Protein AF-C5LFB1-F1 (afdb_monomer_lite)

Sequence (185 aa):
MLKHKKQTLGRAEKRIIKRVYAKPPPSDDWDVLRFLQEMEFGENAEEVASCFEDWSDFISSDYEDVQRVEMAPEQRRKLLVYLRKFNHGVWPLEEYQERFKGTPLENEGKPWTEEDDKKLVELAEVYDINFGDPWIYLSWELQRPREDVINRYMTKVKFPQQRLSKCELAITKSARPLMMSRRFP

Radius of gyration: 32.8 Å; chains: 1; bounding box: 53×40×114 Å

InterPro domains:
  IPR009057 Homedomain-like superfamily [SSF46689] (110-158)
  IPR019083 Small ribosomal subunit protein mS41, SAM domain [PF09597] (31-89)

Foldseek 3Di:
DVVVVVVVVVVVVLLVVQLVVFDDDPDPPDFQLVLCVVLVLDDCSVVQSVLADGPSNLLSDDLVNLVVDDGDPVSSVSSVVSSVCVVVVPPPPVVSVVVPPDDQQPCEPPDDDPVLLVVLVVLCVVQPVVPDPSLVVNCNVSSYDSVVSVVSCCVNPVVVVVVVVVVVVVCVVPVDDPPPPDDDD

pLDDT: mean 81.01, std 11.96, range [49.94, 93.06]

Secondary structure (DSSP, 8-state):
-HHHHHHHHHHHHHHHHHHHTPPPPSSTT--HHHHHHHTT--TTHHHHHHT-SSHHHHHT--HHHHHHS---HHHHHHHHHHHHHHHHT--SHHHHHHHTPPPPPTTTTPPPPHHHHHHHHHHHHHTTTTSS-HHHHHHHHTTS-HHHHHHHHIIIIIHHHHHHHHHHHHHHHHSS---------

Organism: Perkinsus marinus (strain ATCC 50983 / TXsc) (NCBI:txid423536)

Structure (mmCIF, N/CA/C/O backbone):
data_AF-C5LFB1-F1
#
_entry.id   AF-C5LFB1-F1
#
loop_
_atom_site.group_PDB
_atom_site.id
_atom_site.type_symbol
_atom_site.label_atom_id
_atom_site.label_alt_id
_atom_site.label_comp_id
_atom_site.label_asym_id
_atom_site.label_entity_id
_atom_site.label_seq_id
_atom_site.pdbx_PDB_ins_code
_atom_site.Cartn_x
_atom_site.Cartn_y
_atom_site.Cartn_z
_atom_site.occupancy
_atom_site.B_iso_or_equiv
_atom_site.auth_seq_id
_atom_site.auth_comp_id
_atom_site.auth_asym_id
_atom_site.auth_atom_id
_atom_site.pdbx_PDB_model_num
ATOM 1 N N . MET A 1 1 ? 22.357 -24.438 -30.596 1.00 61.97 1 MET A N 1
ATOM 2 C CA . MET A 1 1 ? 21.532 -23.772 -31.633 1.00 61.97 1 MET A CA 1
ATOM 3 C C . MET A 1 1 ? 20.032 -23.810 -31.312 1.00 61.97 1 MET A C 1
ATOM 5 O O . MET A 1 1 ? 19.483 -22.756 -31.022 1.00 61.97 1 MET A O 1
ATOM 9 N N . LEU A 1 2 ? 19.361 -24.976 -31.280 1.00 67.94 2 LEU A N 1
ATOM 10 C CA . LEU A 1 2 ? 17.903 -25.048 -31.028 1.00 67.94 2 LEU A CA 1
ATOM 11 C C . LEU A 1 2 ? 17.460 -24.511 -29.655 1.00 67.94 2 LEU A C 1
ATOM 13 O O . LEU A 1 2 ? 16.447 -23.824 -29.573 1.00 67.94 2 LEU A O 1
ATOM 17 N N . LYS A 1 3 ? 18.226 -24.779 -28.586 1.00 67.75 3 LYS A N 1
ATOM 18 C CA . LYS A 1 3 ? 17.902 -24.284 -27.234 1.00 67.75 3 LYS A CA 1
ATOM 19 C C . LYS A 1 3 ? 17.862 -22.750 -27.169 1.00 67.75 3 LYS A C 1
ATOM 21 O O . LYS A 1 3 ? 16.911 -22.204 -26.626 1.00 67.75 3 LYS A O 1
ATOM 26 N N . HIS A 1 4 ? 18.829 -22.071 -27.791 1.00 66.19 4 HIS A N 1
ATOM 27 C CA . HIS A 1 4 ? 18.850 -20.606 -27.859 1.00 66.19 4 HIS A CA 1
ATOM 28 C C . HIS A 1 4 ? 17.706 -20.045 -28.706 1.00 66.19 4 HIS A C 1
ATOM 30 O O . HIS A 1 4 ? 17.030 -19.134 -28.250 1.00 66.19 4 HIS A O 1
ATOM 36 N N . LYS A 1 5 ? 17.411 -20.637 -29.874 1.00 67.56 5 LYS A N 1
ATOM 37 C CA . LYS A 1 5 ? 16.270 -20.208 -30.704 1.00 67.56 5 LYS A CA 1
ATOM 38 C C . LYS A 1 5 ? 14.924 -20.353 -29.978 1.00 67.56 5 LYS A C 1
ATOM 40 O O . LYS A 1 5 ? 14.078 -19.471 -30.057 1.00 67.56 5 LYS A O 1
ATOM 45 N N . LYS A 1 6 ? 14.732 -21.439 -29.220 1.00 71.12 6 LYS A N 1
ATOM 46 C CA . LYS A 1 6 ? 13.525 -21.634 -28.399 1.00 71.12 6 LYS A CA 1
ATOM 47 C C . LYS A 1 6 ? 13.434 -20.609 -27.261 1.00 71.12 6 LYS A C 1
ATOM 49 O O . LYS A 1 6 ? 12.351 -20.119 -26.966 1.00 71.12 6 LYS A O 1
ATOM 54 N N . GLN A 1 7 ? 14.566 -20.263 -26.643 1.00 72.62 7 GLN A N 1
ATOM 55 C CA . GLN A 1 7 ? 14.628 -19.228 -25.607 1.00 72.62 7 GLN A CA 1
ATOM 56 C C . GLN A 1 7 ? 14.317 -17.833 -26.160 1.00 72.62 7 GLN A C 1
ATOM 58 O O . GLN A 1 7 ? 13.584 -17.092 -25.516 1.00 72.62 7 GLN A O 1
ATOM 63 N N . THR A 1 8 ? 14.826 -17.474 -27.341 1.00 76.12 8 THR A N 1
ATOM 64 C CA . THR A 1 8 ? 14.555 -16.165 -27.958 1.00 76.12 8 THR A CA 1
ATOM 65 C C . THR A 1 8 ? 13.093 -16.018 -28.373 1.00 76.12 8 THR A C 1
ATOM 67 O O . THR A 1 8 ? 12.503 -14.973 -28.122 1.00 76.12 8 THR A O 1
ATOM 70 N N . LEU A 1 9 ? 12.484 -17.073 -28.928 1.00 74.44 9 LEU A N 1
ATOM 71 C CA . LEU A 1 9 ? 11.064 -17.069 -29.304 1.00 74.44 9 LEU A CA 1
ATOM 72 C C . LEU A 1 9 ? 10.151 -16.946 -28.078 1.00 74.44 9 LEU A C 1
ATOM 74 O O . LEU A 1 9 ? 9.322 -16.045 -28.021 1.00 74.44 9 LEU A O 1
ATOM 78 N N . GLY A 1 10 ? 10.385 -17.757 -27.041 1.00 75.56 10 GLY A N 1
ATOM 79 C CA . GLY A 1 10 ? 9.595 -17.674 -25.808 1.00 75.56 10 GLY A CA 1
ATOM 80 C C . GLY A 1 10 ? 9.755 -16.344 -25.059 1.00 75.56 10 GLY A C 1
ATOM 81 O O . GLY A 1 10 ? 8.889 -15.969 -24.274 1.00 75.56 10 GLY A O 1
ATOM 82 N N . ARG A 1 11 ? 10.852 -15.608 -25.280 1.00 75.44 11 ARG A N 1
ATOM 83 C CA . ARG A 1 11 ? 11.033 -14.246 -24.750 1.00 75.44 11 ARG A CA 1
ATOM 84 C C . ARG A 1 11 ? 10.208 -13.223 -25.524 1.00 75.44 11 ARG A C 1
ATOM 86 O O . ARG A 1 11 ? 9.544 -12.409 -24.893 1.00 75.44 11 ARG A O 1
ATOM 93 N N . ALA A 1 12 ? 10.216 -13.294 -26.855 1.00 78.88 12 ALA A N 1
ATOM 94 C CA . ALA A 1 12 ? 9.403 -12.418 -27.695 1.00 78.88 12 ALA A CA 1
ATOM 95 C C . ALA A 1 12 ? 7.906 -12.584 -27.386 1.00 78.88 12 ALA A C 1
ATOM 97 O O . ALA A 1 12 ? 7.210 -11.597 -27.170 1.00 78.88 12 ALA A O 1
ATOM 98 N N . GLU A 1 13 ? 7.435 -13.826 -27.245 1.00 81.75 13 GLU A N 1
ATOM 99 C CA . GLU A 1 13 ? 6.051 -14.128 -26.854 1.00 81.75 13 GLU A CA 1
ATOM 100 C C . GLU A 1 13 ? 5.700 -13.544 -25.479 1.00 81.75 13 GLU A C 1
ATOM 102 O O . GLU A 1 13 ? 4.675 -12.883 -25.324 1.00 81.75 13 GLU A O 1
ATOM 107 N N . LYS A 1 14 ? 6.573 -13.721 -24.477 1.00 81.44 14 LYS A N 1
ATOM 108 C CA . LYS A 1 14 ? 6.374 -13.138 -23.140 1.00 81.44 14 LYS A CA 1
ATOM 109 C C . LYS A 1 14 ? 6.319 -11.616 -23.167 1.00 81.44 14 LYS A C 1
ATOM 111 O O . LYS A 1 14 ? 5.517 -11.045 -22.435 1.00 81.44 14 LYS A O 1
ATOM 116 N N . ARG A 1 15 ? 7.149 -10.968 -23.989 1.00 79.00 15 ARG A N 1
ATOM 117 C CA . ARG A 1 15 ? 7.152 -9.507 -24.133 1.00 79.00 15 ARG A CA 1
ATOM 118 C C . ARG A 1 15 ? 5.838 -9.014 -24.733 1.00 79.00 15 ARG A C 1
ATOM 120 O O . ARG A 1 15 ? 5.241 -8.096 -24.187 1.00 79.00 15 ARG A O 1
ATOM 127 N N . ILE A 1 16 ? 5.335 -9.685 -25.770 1.00 83.81 16 ILE A N 1
ATOM 128 C CA . ILE A 1 16 ? 4.029 -9.367 -26.368 1.00 83.81 16 ILE A CA 1
ATOM 129 C C . ILE A 1 16 ? 2.911 -9.528 -25.332 1.00 83.81 16 ILE A C 1
ATOM 131 O O . ILE A 1 16 ? 2.106 -8.619 -25.159 1.00 83.81 16 ILE A O 1
ATOM 135 N N . ILE A 1 17 ? 2.891 -10.643 -24.593 1.00 84.81 17 ILE A N 1
ATOM 136 C CA . ILE A 1 17 ? 1.890 -10.883 -23.543 1.00 84.81 17 ILE A CA 1
ATOM 137 C C . ILE A 1 17 ? 1.935 -9.767 -22.493 1.00 84.81 17 ILE A C 1
ATOM 139 O O . ILE A 1 17 ? 0.903 -9.194 -22.160 1.00 84.81 17 ILE A O 1
ATOM 143 N N . LYS A 1 18 ? 3.121 -9.415 -21.990 1.00 83.75 18 LYS A N 1
ATOM 144 C CA . LYS A 1 18 ? 3.260 -8.342 -20.996 1.00 83.75 18 LYS A CA 1
ATOM 145 C C . LYS A 1 18 ? 2.823 -6.981 -21.530 1.00 83.75 18 LYS A C 1
ATOM 147 O O . LYS A 1 18 ? 2.226 -6.229 -20.773 1.00 83.75 18 LYS A O 1
ATOM 152 N N . ARG A 1 19 ? 3.082 -6.688 -22.808 1.00 85.38 19 ARG A N 1
ATOM 153 C CA . ARG A 1 19 ? 2.641 -5.451 -23.464 1.00 85.38 19 ARG A CA 1
ATOM 154 C C . ARG A 1 19 ? 1.112 -5.365 -23.520 1.00 85.38 19 ARG A C 1
ATOM 156 O O . ARG A 1 19 ? 0.554 -4.317 -23.227 1.00 85.38 19 ARG A O 1
ATOM 163 N N . VAL A 1 20 ? 0.434 -6.479 -23.813 1.00 86.56 20 VAL A N 1
ATOM 164 C CA . VAL A 1 20 ? -1.041 -6.557 -23.832 1.00 86.56 20 VAL A CA 1
ATOM 165 C C . VAL A 1 20 ? -1.647 -6.339 -22.443 1.00 86.56 20 VAL A C 1
ATOM 167 O O . VAL A 1 20 ? -2.679 -5.690 -22.321 1.00 86.56 20 VAL A O 1
ATOM 170 N N . TYR A 1 21 ? -1.005 -6.856 -21.393 1.00 83.06 21 TYR A N 1
ATOM 171 C CA . TYR A 1 21 ? -1.451 -6.693 -20.003 1.00 83.06 21 TYR A CA 1
ATOM 172 C C . TYR A 1 21 ? -0.776 -5.517 -19.277 1.00 83.06 21 TYR A C 1
ATOM 174 O O . TYR A 1 21 ? -0.798 -5.462 -18.044 1.00 83.06 21 TYR A O 1
ATOM 182 N N . ALA A 1 22 ? -0.153 -4.592 -20.012 1.00 85.75 22 ALA A N 1
ATOM 183 C CA . ALA A 1 22 ? 0.487 -3.429 -19.418 1.00 85.75 22 ALA A CA 1
ATOM 184 C C . ALA A 1 22 ? -0.569 -2.531 -18.766 1.00 85.75 22 ALA A C 1
ATOM 186 O O . ALA A 1 22 ? -1.657 -2.318 -19.305 1.00 85.75 22 ALA A O 1
ATOM 187 N N . LYS A 1 23 ? -0.247 -1.998 -17.584 1.00 86.06 23 LYS A N 1
ATOM 188 C CA . LYS A 1 23 ? -1.136 -1.044 -16.924 1.00 86.06 23 LYS A CA 1
ATOM 189 C C . LYS A 1 23 ? -1.194 0.256 -17.733 1.00 86.06 23 LYS A C 1
ATOM 191 O O . LYS A 1 23 ? -0.140 0.717 -18.187 1.00 86.06 23 LYS A O 1
ATOM 196 N N . PRO A 1 24 ? -2.386 0.858 -17.881 1.00 86.62 24 PRO A N 1
ATOM 197 C CA . PRO A 1 24 ? -2.501 2.164 -18.509 1.00 86.62 24 PRO A CA 1
ATOM 198 C C . PRO A 1 24 ? -1.751 3.219 -17.681 1.00 86.62 24 PRO A C 1
ATOM 200 O O . PRO A 1 24 ? -1.486 2.991 -16.493 1.00 86.62 24 PRO A O 1
ATOM 203 N N . PRO A 1 25 ? -1.389 4.352 -18.296 1.00 86.81 25 PRO A N 1
ATOM 204 C CA . PRO A 1 25 ? -0.815 5.475 -17.570 1.00 86.81 25 PRO A CA 1
ATOM 205 C C . PRO A 1 25 ? -1.779 5.992 -16.476 1.00 86.81 25 PRO A C 1
ATOM 207 O O . PRO A 1 25 ? -2.990 5.795 -16.593 1.00 86.81 25 PRO A O 1
ATOM 210 N N . PRO A 1 26 ? -1.264 6.628 -15.403 1.00 81.00 26 PRO A N 1
ATOM 211 C CA . PRO A 1 26 ? -2.075 7.232 -14.337 1.00 81.00 26 PRO A CA 1
ATOM 212 C C . PRO A 1 26 ? -3.118 8.241 -14.830 1.00 81.00 26 PRO A C 1
ATOM 214 O O . PRO A 1 26 ? -4.269 8.207 -14.403 1.00 81.00 26 PRO A O 1
ATOM 217 N N . SER A 1 27 ? -2.723 9.104 -15.767 1.00 80.81 27 SER A N 1
ATOM 218 C CA . SER A 1 27 ? -3.583 10.092 -16.423 1.00 80.81 27 SER A CA 1
ATOM 219 C C . SER A 1 27 ? -3.168 10.285 -17.884 1.00 80.81 27 SER A C 1
ATOM 221 O O . SER A 1 27 ? -2.110 9.811 -18.296 1.00 80.81 27 SER A O 1
ATOM 223 N N . ASP A 1 28 ? -3.998 10.972 -18.670 1.00 77.19 28 ASP A N 1
ATOM 224 C CA . ASP A 1 28 ? -3.794 11.135 -20.119 1.00 77.19 28 ASP A CA 1
ATOM 225 C C . ASP A 1 28 ? -2.507 11.905 -20.471 1.00 77.19 28 ASP A C 1
ATOM 227 O O . ASP A 1 28 ? -1.931 11.703 -21.537 1.00 77.19 28 ASP A O 1
ATOM 231 N N . ASP A 1 29 ? -2.008 12.733 -19.550 1.00 80.50 29 ASP A N 1
ATOM 232 C CA . ASP A 1 29 ? -0.793 13.535 -19.728 1.00 80.50 29 ASP A CA 1
ATOM 233 C C . ASP A 1 29 ? 0.495 12.795 -19.310 1.00 80.50 29 ASP A C 1
ATOM 235 O O . ASP A 1 29 ? 1.559 13.413 -19.166 1.00 80.50 29 ASP A O 1
ATOM 239 N N . TRP A 1 30 ? 0.407 11.498 -19.005 1.00 84.62 30 TRP A N 1
ATOM 240 C CA . TRP A 1 30 ? 1.561 10.690 -18.628 1.00 84.62 30 TRP A CA 1
ATOM 241 C C . TRP A 1 30 ? 2.181 10.008 -19.834 1.00 84.62 30 TRP A C 1
ATOM 243 O O . TRP A 1 30 ? 1.639 9.060 -20.397 1.00 84.62 30 TRP A O 1
ATOM 253 N N . ASP A 1 31 ? 3.388 10.463 -20.142 1.00 87.31 31 ASP A N 1
ATOM 254 C CA . ASP A 1 31 ? 4.279 9.844 -21.110 1.00 87.31 31 ASP A CA 1
ATOM 255 C C . ASP A 1 31 ? 5.536 9.288 -20.412 1.00 87.31 31 ASP A C 1
ATOM 257 O O . ASP A 1 31 ? 5.805 9.583 -19.240 1.00 87.31 31 ASP A O 1
ATOM 261 N N . VAL A 1 32 ? 6.337 8.491 -21.123 1.00 90.25 32 VAL A N 1
ATOM 262 C CA . VAL A 1 32 ? 7.582 7.887 -20.613 1.00 90.25 32 VAL A CA 1
ATOM 263 C C . VAL A 1 32 ? 8.518 8.961 -20.049 1.00 90.25 32 VAL A C 1
ATOM 265 O O . VAL A 1 32 ? 9.092 8.788 -18.973 1.00 90.25 32 VAL A O 1
ATOM 268 N N . LEU A 1 33 ? 8.615 10.109 -20.724 1.00 90.31 33 LEU A N 1
ATOM 269 C CA . LEU A 1 33 ? 9.396 11.262 -20.270 1.00 90.31 33 LEU A CA 1
ATOM 270 C C . LEU A 1 33 ? 8.938 11.774 -18.905 1.00 90.31 33 LEU A C 1
ATOM 272 O O . LEU A 1 33 ? 9.756 11.961 -18.004 1.00 90.31 33 LEU A O 1
ATOM 276 N N . ARG A 1 34 ? 7.627 11.959 -18.736 1.00 88.56 34 ARG A N 1
ATOM 277 C CA . ARG A 1 34 ? 7.052 12.463 -17.489 1.00 88.56 34 ARG A CA 1
ATOM 278 C C . ARG A 1 34 ? 7.291 11.490 -16.338 1.00 88.56 34 ARG A C 1
ATOM 280 O O . ARG A 1 34 ? 7.669 11.919 -15.254 1.00 88.56 34 ARG A O 1
ATOM 287 N N . PHE A 1 35 ? 7.182 10.184 -16.588 1.00 90.12 35 PHE A N 1
ATOM 288 C CA . PHE A 1 35 ? 7.523 9.158 -15.596 1.00 90.12 35 PHE A CA 1
ATOM 289 C C . PHE A 1 35 ? 8.979 9.280 -15.121 1.00 90.12 35 PHE A C 1
ATOM 291 O O . PHE A 1 35 ? 9.260 9.195 -13.924 1.00 90.12 35 PHE A O 1
ATOM 298 N N . LEU A 1 36 ? 9.921 9.482 -16.049 1.00 90.25 36 LEU A N 1
ATOM 299 C CA . LEU A 1 36 ? 11.337 9.652 -15.711 1.00 90.25 36 LEU A CA 1
ATOM 300 C C . LEU A 1 36 ? 11.590 10.958 -14.944 1.00 90.25 36 LEU A C 1
ATOM 302 O O . LEU A 1 36 ? 12.401 10.973 -14.016 1.00 90.25 36 LEU A O 1
ATOM 306 N N . GLN A 1 37 ? 10.882 12.033 -15.291 1.00 89.88 37 GLN A N 1
ATOM 307 C CA . GLN A 1 37 ? 10.969 13.318 -14.596 1.00 89.88 37 GLN A CA 1
ATOM 308 C C . GLN A 1 37 ? 10.431 13.235 -13.164 1.00 89.88 37 GLN A C 1
ATOM 310 O O . GLN A 1 37 ? 11.127 13.650 -12.242 1.00 89.88 37 GLN A O 1
ATOM 315 N N . GLU A 1 38 ? 9.258 12.632 -12.950 1.00 88.00 38 GLU A N 1
ATOM 316 C CA . GLU A 1 38 ? 8.675 12.469 -11.608 1.00 88.00 38 GLU A CA 1
ATOM 317 C C . GLU A 1 38 ? 9.490 11.532 -10.710 1.00 88.00 38 GLU A C 1
ATOM 319 O O . GLU A 1 38 ? 9.494 11.662 -9.487 1.00 88.00 38 GLU A O 1
ATOM 324 N N . MET A 1 39 ? 10.221 10.589 -11.303 1.00 88.12 39 MET A N 1
ATOM 325 C CA . MET A 1 39 ? 11.180 9.765 -10.575 1.00 88.12 39 MET A CA 1
ATOM 326 C C . MET A 1 39 ? 12.471 10.533 -10.226 1.00 88.12 39 MET A C 1
ATOM 328 O O . MET A 1 39 ? 13.287 10.011 -9.465 1.00 88.12 39 MET A O 1
ATOM 332 N N . GLU A 1 40 ? 12.695 11.735 -10.763 1.00 85.31 40 GLU A N 1
ATOM 333 C CA . GLU A 1 40 ? 13.961 12.477 -10.698 1.00 85.31 40 GLU A CA 1
ATOM 334 C C . GLU A 1 40 ? 15.117 11.648 -11.292 1.00 85.31 40 GLU A C 1
ATOM 336 O O . GLU A 1 40 ? 16.075 11.269 -10.608 1.00 85.31 40 GLU A O 1
ATOM 341 N N . PHE A 1 41 ? 14.982 11.244 -12.556 1.00 83.31 41 PHE A N 1
ATOM 342 C CA . PHE A 1 41 ? 15.936 10.353 -13.222 1.00 83.31 41 PHE A CA 1
ATOM 343 C C . PHE A 1 41 ? 17.305 11.004 -13.529 1.00 83.31 41 PHE A C 1
ATOM 345 O O . PHE A 1 41 ? 18.330 10.312 -13.503 1.00 83.31 41 PHE A O 1
ATOM 352 N N . GLY A 1 42 ? 17.338 12.320 -13.770 1.00 83.38 42 GLY A N 1
ATOM 353 C CA . GLY A 1 42 ? 18.541 13.099 -14.104 1.00 83.38 42 GLY A CA 1
ATOM 354 C C . GLY A 1 42 ? 18.546 13.632 -15.545 1.00 83.38 42 GLY A C 1
ATOM 355 O O . GLY A 1 42 ? 17.526 13.578 -16.227 1.00 83.38 42 GLY A O 1
ATOM 356 N N . GLU A 1 43 ? 19.694 14.142 -16.002 1.00 80.88 43 GLU A N 1
ATOM 357 C CA . GLU A 1 43 ? 19.841 14.882 -17.275 1.00 80.88 43 GLU A CA 1
ATOM 358 C C . GLU A 1 43 ? 19.578 14.026 -18.533 1.00 80.88 43 GLU A C 1
ATOM 360 O O . GLU A 1 43 ? 19.036 14.527 -19.511 1.00 80.88 43 GLU A O 1
ATOM 365 N N . ASN A 1 44 ? 19.841 12.714 -18.492 1.00 86.19 44 ASN A N 1
ATOM 366 C CA . ASN A 1 44 ? 19.701 11.816 -19.655 1.00 86.19 44 ASN A CA 1
ATOM 367 C C . ASN A 1 44 ? 18.284 11.223 -19.821 1.00 86.19 44 ASN A C 1
ATOM 369 O O . ASN A 1 44 ? 18.112 10.169 -20.434 1.00 86.19 44 ASN A O 1
ATOM 373 N N . ALA A 1 45 ? 17.254 11.832 -19.226 1.00 87.00 45 ALA A N 1
ATOM 374 C CA . ALA A 1 45 ? 15.891 11.294 -19.268 1.00 87.00 45 ALA A CA 1
ATOM 375 C C . ALA A 1 45 ? 15.317 11.231 -20.695 1.00 87.00 45 ALA A C 1
ATOM 377 O O . ALA A 1 45 ? 14.635 10.266 -21.038 1.00 87.00 45 ALA A O 1
ATOM 378 N N . GLU A 1 46 ? 15.622 12.222 -21.533 1.00 86.94 46 GLU A N 1
ATOM 379 C CA . GLU A 1 46 ? 15.106 12.304 -22.904 1.00 86.94 46 GLU A CA 1
ATOM 380 C C . GLU A 1 46 ? 15.672 11.206 -23.807 1.00 86.94 46 GLU A C 1
ATOM 382 O O . GLU A 1 46 ? 14.930 10.514 -24.507 1.00 86.94 46 GLU A O 1
ATOM 387 N N . GLU A 1 47 ? 16.983 10.986 -23.722 1.00 86.56 47 GLU A N 1
ATOM 388 C CA . GLU A 1 47 ? 17.686 9.946 -24.474 1.00 86.56 47 GLU A CA 1
ATOM 389 C C . GLU A 1 47 ? 17.146 8.556 -24.121 1.00 86.56 47 GLU A C 1
ATOM 391 O O . GLU A 1 47 ? 16.842 7.745 -24.999 1.00 86.56 47 GLU A O 1
ATOM 396 N N . VAL A 1 48 ? 16.948 8.298 -22.826 1.00 86.56 48 VAL A N 1
ATOM 397 C CA . VAL A 1 48 ? 16.410 7.025 -22.339 1.00 86.56 48 VAL A CA 1
ATOM 398 C C . VAL A 1 48 ? 14.957 6.834 -22.762 1.00 86.56 48 VAL A C 1
ATOM 400 O O . VAL A 1 48 ? 14.594 5.727 -23.153 1.00 86.56 48 VAL A O 1
ATOM 403 N N . ALA A 1 49 ? 14.125 7.876 -22.721 1.00 88.56 49 ALA A N 1
ATOM 404 C CA . ALA A 1 49 ? 12.734 7.770 -23.155 1.00 88.56 49 ALA A CA 1
ATOM 405 C C . ALA A 1 49 ? 12.619 7.428 -24.645 1.00 88.56 49 ALA A C 1
ATOM 407 O O . ALA A 1 49 ? 11.800 6.589 -25.006 1.00 88.56 49 ALA A O 1
ATOM 408 N N . SER A 1 50 ? 13.490 7.994 -25.487 1.00 88.19 50 SER A N 1
ATOM 409 C CA . SER A 1 50 ? 13.510 7.716 -26.931 1.00 88.19 50 SER A CA 1
ATOM 410 C C . SER A 1 50 ? 13.843 6.258 -27.285 1.00 88.19 50 SER A C 1
ATOM 412 O O . SER A 1 50 ? 13.560 5.806 -28.393 1.00 88.19 50 SER A O 1
ATOM 414 N N . CYS A 1 51 ? 14.424 5.501 -26.347 1.00 87.75 51 CYS A N 1
ATOM 415 C CA . CYS A 1 51 ? 14.721 4.082 -26.533 1.00 87.75 51 CYS A CA 1
ATOM 416 C C . CYS A 1 51 ? 13.473 3.186 -26.459 1.00 87.75 51 CYS A C 1
ATOM 418 O O . CYS A 1 51 ? 13.565 2.000 -26.785 1.00 87.75 51 CYS A O 1
ATOM 420 N N . PHE A 1 52 ? 12.334 3.718 -26.011 1.00 87.19 52 PHE A N 1
ATOM 421 C CA . PHE A 1 52 ? 11.075 2.990 -25.894 1.00 87.19 52 PHE A CA 1
ATOM 422 C C . PHE A 1 52 ? 10.074 3.508 -26.929 1.00 87.19 52 PHE A C 1
ATOM 424 O O . PHE A 1 52 ? 9.931 4.711 -27.111 1.00 87.19 52 PHE A O 1
ATOM 431 N N . GLU A 1 53 ? 9.387 2.588 -27.611 1.00 85.00 53 GLU A N 1
ATOM 432 C CA . GLU A 1 53 ? 8.428 2.933 -28.675 1.00 85.00 53 GLU A CA 1
ATOM 433 C C . GLU A 1 53 ? 7.154 3.564 -28.100 1.00 85.00 53 GLU A C 1
ATOM 435 O O . GLU A 1 53 ? 6.709 4.605 -28.565 1.00 85.00 53 GLU A O 1
ATOM 440 N N . ASP A 1 54 ? 6.597 2.926 -27.067 1.00 88.06 54 ASP A N 1
ATOM 441 C CA . ASP A 1 54 ? 5.318 3.277 -26.456 1.00 88.06 54 ASP A CA 1
ATOM 442 C C . ASP A 1 54 ? 5.380 3.093 -24.935 1.00 88.06 54 ASP A C 1
ATOM 444 O O . ASP A 1 54 ? 6.146 2.273 -24.414 1.00 88.06 54 ASP A O 1
ATOM 448 N N . TRP A 1 55 ? 4.452 3.735 -24.218 1.00 89.06 55 TRP A N 1
ATOM 449 C CA . TRP A 1 55 ? 4.221 3.509 -22.786 1.00 89.06 55 TRP A CA 1
ATOM 450 C C . TRP A 1 55 ? 4.091 2.023 -22.421 1.00 89.06 55 TRP A C 1
ATOM 452 O O . TRP A 1 55 ? 4.658 1.542 -21.436 1.00 89.06 55 TRP A O 1
ATOM 462 N N . SER A 1 56 ? 3.351 1.271 -23.241 1.00 88.31 56 SER A N 1
ATOM 463 C CA . SER A 1 56 ? 3.130 -0.158 -23.018 1.00 88.31 56 SER A CA 1
ATOM 464 C C . SER A 1 56 ? 4.428 -0.967 -23.101 1.00 88.31 56 SER A C 1
ATOM 466 O O . SER A 1 56 ? 4.597 -1.927 -22.347 1.00 88.31 56 SER A O 1
ATOM 468 N N . ASP A 1 57 ? 5.369 -0.573 -23.965 1.00 87.75 57 ASP A N 1
ATOM 469 C CA . ASP A 1 57 ? 6.687 -1.203 -24.069 1.00 87.75 57 ASP A CA 1
ATOM 470 C C . ASP A 1 57 ? 7.584 -0.823 -22.887 1.00 87.75 57 ASP A C 1
ATOM 472 O O . ASP A 1 57 ? 8.269 -1.676 -22.325 1.00 87.75 57 ASP A O 1
ATOM 476 N N . PHE A 1 58 ? 7.506 0.431 -22.443 1.00 90.44 58 PHE A N 1
ATOM 477 C CA . PHE A 1 58 ? 8.238 0.918 -21.282 1.00 90.44 58 PHE A CA 1
ATOM 478 C C . PHE A 1 58 ? 7.834 0.198 -19.983 1.00 90.44 58 PHE A C 1
ATOM 480 O O . PHE A 1 58 ? 8.685 -0.359 -19.287 1.00 90.44 58 PHE A O 1
ATOM 487 N N . ILE A 1 59 ? 6.538 0.132 -19.666 1.00 89.88 59 ILE A N 1
ATOM 488 C CA . ILE A 1 59 ? 6.041 -0.475 -18.416 1.00 89.88 59 ILE A CA 1
ATOM 489 C C . ILE A 1 59 ? 6.215 -1.997 -18.378 1.00 89.88 59 ILE A C 1
ATOM 491 O O . ILE A 1 59 ? 6.389 -2.585 -17.303 1.00 89.88 59 ILE A O 1
ATOM 495 N N . SER A 1 60 ? 6.181 -2.641 -19.546 1.00 87.62 60 SER A N 1
ATOM 496 C CA . SER A 1 60 ? 6.386 -4.086 -19.677 1.00 87.62 60 SER A CA 1
ATOM 497 C C . SER A 1 60 ? 7.860 -4.503 -19.737 1.00 87.62 60 SER A C 1
ATOM 499 O O . SER A 1 60 ? 8.136 -5.707 -19.768 1.00 87.62 60 SER A O 1
ATOM 501 N N . SER A 1 61 ? 8.793 -3.542 -19.726 1.00 86.69 61 SER A N 1
ATOM 502 C CA . SER A 1 61 ? 10.226 -3.804 -19.848 1.00 86.69 61 SER A CA 1
ATOM 503 C C . SER A 1 61 ? 10.779 -4.628 -18.678 1.00 86.69 61 SER A C 1
ATOM 505 O O . SER A 1 61 ? 10.534 -4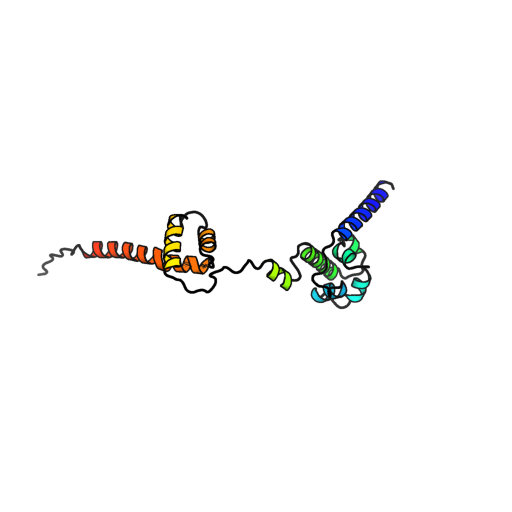.361 -17.498 1.00 86.69 61 SER A O 1
ATOM 507 N N . ASP A 1 62 ? 11.550 -5.665 -19.015 1.00 83.62 62 ASP A N 1
ATOM 508 C CA . ASP A 1 62 ? 12.239 -6.500 -18.036 1.00 83.62 62 ASP A CA 1
ATOM 509 C C . ASP A 1 62 ? 13.663 -5.997 -17.765 1.00 83.62 62 ASP A C 1
ATOM 511 O O . ASP A 1 62 ? 14.224 -5.173 -18.486 1.00 83.62 62 ASP A O 1
ATOM 515 N N . TYR A 1 63 ? 14.305 -6.571 -16.744 1.00 83.69 63 TYR A N 1
ATOM 516 C CA . TYR A 1 63 ? 15.703 -6.289 -16.407 1.00 83.69 63 TYR A CA 1
ATOM 517 C C . TYR A 1 63 ? 16.653 -6.368 -17.614 1.00 83.69 63 TYR A C 1
ATOM 519 O O . TYR A 1 63 ? 17.529 -5.520 -17.763 1.00 83.69 63 TYR A O 1
ATOM 527 N N . GLU A 1 64 ? 16.481 -7.376 -18.474 1.00 83.94 64 GLU A N 1
ATOM 528 C CA . GLU A 1 64 ? 17.316 -7.556 -19.667 1.00 83.94 64 GLU A CA 1
ATOM 529 C C . GLU A 1 64 ? 17.074 -6.479 -20.733 1.00 83.94 64 GLU A C 1
ATOM 531 O O . GLU A 1 64 ? 18.009 -6.128 -21.447 1.00 83.94 64 GLU A O 1
ATOM 536 N N . ASP A 1 65 ? 15.849 -5.960 -20.857 1.00 83.19 65 ASP A N 1
ATOM 537 C CA . ASP A 1 65 ? 15.528 -4.901 -21.819 1.00 83.19 65 ASP A CA 1
ATOM 538 C C . ASP A 1 65 ? 16.141 -3.576 -21.356 1.00 83.19 65 ASP A C 1
ATOM 540 O O . ASP A 1 65 ? 16.848 -2.919 -22.115 1.00 83.19 65 ASP A O 1
ATOM 544 N N . VAL A 1 66 ? 15.995 -3.255 -20.067 1.00 86.75 66 VAL A N 1
ATOM 545 C CA . VAL A 1 66 ? 16.610 -2.070 -19.451 1.00 86.75 66 VAL A CA 1
ATOM 546 C C . VAL A 1 66 ? 18.145 -2.149 -19.470 1.00 86.75 66 VAL A C 1
ATOM 548 O O . VAL A 1 66 ? 18.828 -1.129 -19.547 1.00 86.75 66 VAL A O 1
ATOM 551 N N . GLN A 1 67 ? 18.732 -3.350 -19.426 1.00 84.88 67 GLN A N 1
ATOM 552 C CA . GLN A 1 67 ? 20.185 -3.514 -19.543 1.00 84.88 67 GLN A CA 1
ATOM 553 C C . GLN A 1 67 ? 20.749 -3.107 -20.909 1.00 84.88 67 GLN A C 1
ATOM 555 O O . GLN A 1 67 ? 21.933 -2.777 -20.972 1.00 84.88 67 GLN A O 1
ATOM 560 N N . ARG A 1 68 ? 19.943 -3.148 -21.978 1.00 84.62 68 ARG A N 1
ATOM 561 C CA . ARG A 1 68 ? 20.378 -2.768 -23.333 1.00 84.62 68 ARG A CA 1
ATOM 562 C C . ARG A 1 68 ? 20.491 -1.261 -23.514 1.00 84.62 68 ARG A C 1
ATOM 564 O O . ARG A 1 68 ? 21.188 -0.830 -24.423 1.00 84.62 68 ARG A O 1
ATOM 571 N N . VAL A 1 69 ? 19.818 -0.491 -22.664 1.00 86.00 69 VAL A N 1
ATOM 572 C CA . VAL A 1 69 ? 19.866 0.968 -22.683 1.00 86.00 69 VAL A CA 1
ATOM 573 C C . VAL A 1 69 ? 21.109 1.443 -21.929 1.00 86.00 69 VAL A C 1
ATOM 575 O O . VAL A 1 69 ? 21.429 0.961 -20.829 1.00 86.00 69 VAL A O 1
ATOM 578 N N . GLU A 1 70 ? 21.826 2.384 -22.538 1.00 85.38 70 GLU A N 1
ATOM 579 C CA . GLU A 1 70 ? 23.001 3.021 -21.951 1.00 85.38 70 GLU A CA 1
ATOM 580 C C . GLU A 1 70 ? 22.561 3.970 -20.831 1.00 85.38 70 GLU A C 1
ATOM 582 O O . GLU A 1 70 ? 21.913 4.984 -21.060 1.00 85.38 70 GLU A O 1
ATOM 587 N N . MET A 1 71 ? 22.844 3.586 -19.584 1.00 86.69 71 MET A N 1
ATOM 588 C CA . MET A 1 71 ? 22.420 4.306 -18.378 1.00 86.69 71 MET A CA 1
ATOM 589 C C . MET A 1 71 ? 23.430 4.068 -17.257 1.00 86.69 71 MET A C 1
ATOM 591 O O . MET A 1 71 ? 24.053 3.000 -17.190 1.00 86.69 71 MET A O 1
ATOM 595 N N . ALA A 1 72 ? 23.524 5.000 -16.305 1.00 88.56 72 ALA A N 1
ATOM 596 C CA . ALA A 1 72 ? 24.312 4.767 -15.101 1.00 88.56 72 ALA A CA 1
ATOM 597 C C . ALA A 1 72 ? 23.728 3.594 -14.273 1.00 88.56 72 ALA A C 1
ATOM 599 O O . ALA A 1 72 ? 22.505 3.413 -14.213 1.00 88.56 72 ALA A O 1
ATOM 600 N N . PRO A 1 73 ? 24.557 2.795 -13.570 1.00 88.25 73 PRO A N 1
ATOM 601 C CA . PRO A 1 73 ? 24.069 1.672 -12.765 1.00 88.25 73 PRO A CA 1
ATOM 602 C C . PRO A 1 73 ? 23.044 2.069 -11.692 1.00 88.25 73 PRO A C 1
ATOM 604 O O . PRO A 1 73 ? 22.124 1.303 -11.399 1.00 88.25 73 PRO A O 1
ATOM 607 N N . GLU A 1 74 ? 23.186 3.260 -11.108 1.00 88.81 74 GLU A N 1
ATOM 608 C CA . GLU A 1 74 ? 22.269 3.793 -10.095 1.00 88.81 74 GLU A CA 1
ATOM 609 C C . GLU A 1 74 ? 20.913 4.169 -10.695 1.00 88.81 74 GLU A C 1
ATOM 611 O O . GLU A 1 74 ? 19.877 3.727 -10.197 1.00 88.81 74 GLU A O 1
ATOM 616 N N . GLN A 1 75 ? 20.925 4.884 -11.822 1.00 89.44 75 GLN A N 1
ATOM 617 C CA . GLN A 1 75 ? 19.738 5.215 -12.611 1.00 89.44 75 GLN A CA 1
ATOM 618 C C . GLN A 1 75 ? 18.967 3.962 -13.025 1.00 89.44 75 GLN A C 1
ATOM 620 O O . GLN A 1 75 ? 17.751 3.888 -12.858 1.00 89.44 75 GLN A O 1
ATOM 625 N N . ARG A 1 76 ? 19.681 2.928 -13.483 1.00 90.81 76 ARG A N 1
ATOM 626 C CA . ARG A 1 76 ? 19.092 1.634 -13.841 1.00 90.81 76 ARG A CA 1
ATOM 627 C C . ARG A 1 76 ? 18.386 0.975 -12.658 1.00 90.81 76 ARG A C 1
ATOM 629 O O . ARG A 1 76 ? 17.263 0.493 -12.791 1.00 90.81 76 ARG A O 1
ATOM 636 N N . ARG A 1 77 ? 19.036 0.936 -11.490 1.00 89.19 77 ARG A N 1
ATOM 637 C CA . ARG A 1 77 ? 18.435 0.380 -10.265 1.00 89.19 77 ARG A CA 1
ATOM 638 C C . ARG A 1 77 ? 17.199 1.172 -9.852 1.00 89.19 77 ARG A C 1
ATOM 640 O O . ARG A 1 77 ? 16.186 0.558 -9.527 1.00 89.19 77 ARG A O 1
ATOM 647 N N . LYS A 1 78 ? 17.276 2.506 -9.897 1.00 91.12 78 LYS A N 1
ATOM 648 C CA . LYS A 1 78 ? 16.160 3.406 -9.586 1.00 91.12 78 LYS A CA 1
ATOM 649 C C . LYS A 1 78 ? 14.975 3.116 -10.511 1.00 91.12 78 LYS A C 1
ATOM 651 O O . LYS A 1 78 ? 13.907 2.764 -10.018 1.00 91.12 78 LYS A O 1
ATOM 656 N N . LEU A 1 79 ? 15.197 3.105 -11.824 1.00 91.25 79 LEU A N 1
ATOM 657 C CA . LEU A 1 79 ? 14.171 2.829 -12.831 1.00 91.25 79 LEU A CA 1
ATOM 658 C C . LEU A 1 79 ? 13.452 1.494 -12.597 1.00 91.25 79 LEU A C 1
ATOM 660 O O . LEU A 1 79 ? 12.228 1.451 -12.545 1.00 91.25 79 LEU A O 1
ATOM 664 N N . LEU A 1 80 ? 14.195 0.413 -12.352 1.00 91.00 80 LEU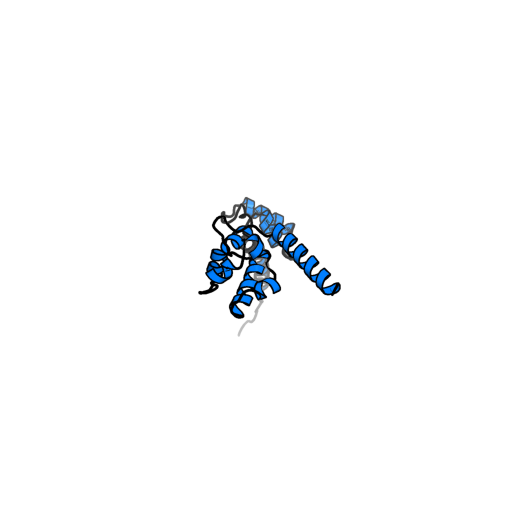 A N 1
ATOM 665 C CA . LEU A 1 80 ? 13.606 -0.905 -12.082 1.00 91.00 80 LEU A CA 1
ATOM 666 C C . LEU A 1 80 ? 12.754 -0.935 -10.806 1.00 91.00 80 LEU A C 1
ATOM 668 O O . LEU A 1 80 ? 11.740 -1.636 -10.749 1.00 91.00 80 LEU A O 1
ATOM 672 N N . VAL A 1 81 ? 13.161 -0.199 -9.769 1.00 91.50 81 VAL A N 1
ATOM 673 C CA . VAL A 1 81 ? 12.383 -0.076 -8.530 1.00 91.50 81 VAL A CA 1
ATOM 674 C C . VAL A 1 81 ? 11.076 0.666 -8.796 1.00 91.50 81 VAL A C 1
ATOM 676 O O . VAL A 1 81 ? 10.029 0.213 -8.338 1.00 91.50 81 VAL A O 1
ATOM 679 N N . TYR A 1 82 ? 11.112 1.768 -9.543 1.00 91.19 82 TYR A N 1
ATOM 680 C CA . TYR A 1 82 ? 9.917 2.558 -9.845 1.00 91.19 82 TYR A CA 1
ATOM 681 C C . TYR A 1 82 ? 8.971 1.854 -10.819 1.00 91.19 82 TYR A C 1
ATOM 683 O O . TYR A 1 82 ? 7.774 1.822 -10.549 1.00 91.19 82 TYR A O 1
ATOM 691 N N . LEU A 1 83 ? 9.480 1.173 -11.852 1.00 90.69 83 LEU A N 1
ATOM 692 C CA . LEU A 1 83 ? 8.670 0.295 -12.709 1.00 90.69 83 LEU A CA 1
ATOM 693 C C . LEU A 1 83 ? 7.941 -0.770 -11.885 1.00 90.69 83 LEU A C 1
ATOM 695 O O . LEU A 1 83 ? 6.754 -1.027 -12.078 1.00 90.69 83 LEU A O 1
ATOM 699 N N . ARG A 1 84 ? 8.628 -1.372 -10.905 1.00 89.56 84 ARG A N 1
ATOM 700 C CA . ARG A 1 84 ? 8.009 -2.341 -9.996 1.00 89.56 84 ARG A CA 1
ATOM 701 C C . ARG A 1 84 ? 6.945 -1.690 -9.107 1.00 89.56 84 ARG A C 1
ATOM 703 O O . ARG A 1 84 ? 5.860 -2.249 -8.973 1.00 89.56 84 ARG A O 1
ATOM 710 N N . LYS A 1 85 ? 7.227 -0.528 -8.508 1.00 88.94 85 LYS A N 1
ATOM 711 C CA . LYS A 1 85 ? 6.252 0.213 -7.685 1.00 88.94 85 LYS A CA 1
ATOM 712 C C . LYS A 1 85 ? 4.997 0.555 -8.487 1.00 88.94 85 LYS A C 1
ATOM 714 O O . LYS A 1 85 ? 3.896 0.293 -8.009 1.00 88.94 85 LYS A O 1
ATOM 719 N N . PHE A 1 86 ? 5.168 1.035 -9.714 1.00 89.25 86 PHE A N 1
ATOM 720 C CA . PHE A 1 86 ? 4.083 1.325 -10.644 1.00 89.25 86 PHE A CA 1
ATOM 721 C C . PHE A 1 86 ? 3.265 0.070 -10.990 1.00 89.25 86 PHE A C 1
ATOM 723 O O . PHE A 1 86 ? 2.041 0.026 -10.838 1.00 89.25 86 PHE A O 1
ATOM 730 N N . ASN A 1 87 ? 3.942 -1.027 -11.334 1.00 86.50 87 ASN A N 1
ATOM 731 C CA . ASN A 1 87 ? 3.295 -2.305 -11.629 1.00 86.50 87 ASN A CA 1
ATOM 732 C C . ASN A 1 87 ? 2.581 -2.928 -10.419 1.00 86.50 87 ASN A C 1
ATOM 734 O O . ASN A 1 87 ? 1.613 -3.666 -10.596 1.00 86.50 87 ASN A O 1
ATOM 738 N N . HIS A 1 88 ? 2.956 -2.586 -9.187 1.00 85.25 88 HIS A N 1
ATOM 739 C CA . HIS A 1 88 ? 2.179 -2.935 -7.990 1.00 85.25 88 HIS A CA 1
ATOM 740 C C . HIS A 1 88 ? 1.124 -1.890 -7.612 1.00 85.25 88 HIS A C 1
ATOM 742 O O . HIS A 1 88 ? 0.308 -2.146 -6.736 1.00 85.25 88 HIS A O 1
ATOM 748 N N . GLY A 1 89 ? 1.080 -0.758 -8.314 1.00 79.69 89 GLY A N 1
ATOM 749 C CA . GLY A 1 89 ? 0.140 0.330 -8.072 1.00 79.69 89 GLY A CA 1
ATOM 750 C C . GLY A 1 89 ? 0.500 1.203 -6.877 1.00 79.69 89 GLY A C 1
ATOM 751 O O . GLY A 1 89 ? -0.347 1.967 -6.464 1.00 79.69 89 GLY A O 1
ATOM 752 N N . VAL A 1 90 ? 1.717 1.098 -6.330 1.00 82.00 90 VAL A N 1
ATOM 753 C CA . VAL A 1 90 ? 2.188 1.826 -5.130 1.00 82.00 90 VAL A CA 1
ATOM 754 C C . VAL A 1 90 ? 2.680 3.244 -5.459 1.00 82.00 90 VAL A C 1
ATOM 756 O O . VAL A 1 90 ? 2.972 4.041 -4.572 1.00 82.00 90 VAL A O 1
ATOM 759 N N . TRP A 1 91 ? 2.827 3.555 -6.743 1.00 82.88 91 TRP A N 1
ATOM 760 C CA . TRP A 1 91 ? 3.326 4.835 -7.228 1.00 82.88 91 TRP A CA 1
ATOM 761 C C . TRP A 1 91 ? 2.652 5.169 -8.566 1.00 82.88 91 TRP A C 1
ATOM 763 O O . TRP A 1 91 ? 2.487 4.232 -9.359 1.00 82.88 91 TRP A O 1
ATOM 773 N N . PRO A 1 92 ? 2.287 6.437 -8.840 1.00 77.75 92 PRO A N 1
ATOM 774 C CA . PRO A 1 92 ? 2.520 7.665 -8.053 1.00 77.75 92 PRO A CA 1
ATOM 775 C C . PRO A 1 92 ? 1.786 7.722 -6.697 1.00 77.75 92 PRO A C 1
ATOM 777 O O . PRO A 1 92 ? 0.737 7.112 -6.504 1.00 77.75 92 PRO A O 1
ATOM 780 N N . LEU A 1 93 ? 2.402 8.400 -5.718 1.00 68.50 93 LEU A N 1
ATOM 781 C CA . LEU A 1 93 ? 2.007 8.367 -4.297 1.00 68.50 93 LEU A CA 1
ATOM 782 C C . LEU A 1 93 ? 0.656 9.042 -4.024 1.00 68.50 93 LEU A C 1
ATOM 784 O O . LEU A 1 93 ? -0.084 8.577 -3.159 1.00 68.50 93 LEU A O 1
ATOM 788 N N . GLU A 1 94 ? 0.347 10.111 -4.755 1.00 65.31 94 GLU A N 1
ATOM 789 C CA . GLU A 1 94 ? -0.877 10.900 -4.574 1.00 65.31 94 GLU A CA 1
ATOM 790 C C . GLU A 1 94 ? -2.116 10.074 -4.939 1.00 65.31 94 GLU A C 1
ATOM 792 O O . GLU A 1 94 ? -3.008 9.887 -4.112 1.00 65.31 94 GLU A O 1
ATOM 797 N N . GLU A 1 95 ? -2.106 9.440 -6.112 1.00 62.72 95 GLU A N 1
ATOM 798 C CA . GLU A 1 95 ? -3.188 8.545 -6.533 1.00 62.72 95 GLU A CA 1
ATOM 799 C C . GLU A 1 95 ? -3.258 7.261 -5.702 1.00 62.72 95 GLU A C 1
ATOM 801 O O . GLU A 1 95 ? -4.342 6.723 -5.468 1.00 62.72 95 GLU A O 1
ATOM 806 N N . TYR A 1 96 ? -2.110 6.746 -5.247 1.00 63.47 96 TYR A N 1
ATOM 807 C CA . TYR A 1 96 ? -2.082 5.577 -4.374 1.00 63.47 96 TYR A CA 1
ATOM 808 C C . TYR A 1 96 ? -2.820 5.865 -3.070 1.00 63.47 96 TYR A C 1
ATOM 810 O O . TYR A 1 96 ? -3.738 5.136 -2.711 1.00 63.47 96 TYR A O 1
ATOM 818 N N . GLN A 1 97 ? -2.472 6.944 -2.368 1.00 65.50 97 GLN A N 1
ATOM 819 C CA . GLN A 1 97 ? -3.111 7.253 -1.092 1.00 65.50 97 GLN A CA 1
ATOM 820 C C . GLN A 1 97 ? -4.624 7.403 -1.237 1.00 65.50 97 GLN A C 1
ATOM 822 O O . GLN A 1 97 ? -5.353 6.909 -0.386 1.00 65.50 97 GLN A O 1
ATOM 827 N N . GLU A 1 98 ? -5.107 8.010 -2.321 1.00 66.38 98 GLU A N 1
ATOM 828 C CA . GLU A 1 98 ? -6.542 8.152 -2.569 1.00 66.38 98 GLU A CA 1
ATOM 829 C C . GLU A 1 98 ? -7.259 6.827 -2.824 1.00 66.38 98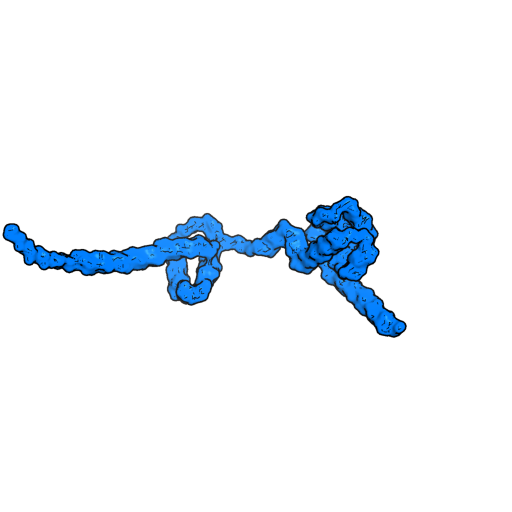 GLU A C 1
ATOM 831 O O . GLU A 1 98 ? -8.328 6.608 -2.261 1.00 66.38 98 GLU A O 1
ATOM 836 N N . ARG A 1 99 ? -6.661 5.901 -3.583 1.00 64.75 99 ARG A N 1
ATOM 837 C CA . ARG A 1 99 ? -7.253 4.574 -3.841 1.00 64.75 99 ARG A CA 1
ATOM 838 C C . ARG A 1 99 ? -7.370 3.708 -2.587 1.00 64.75 99 ARG A C 1
ATOM 840 O O . ARG A 1 99 ? -8.215 2.818 -2.542 1.00 64.75 99 ARG A O 1
ATOM 847 N N . PHE A 1 100 ? -6.514 3.946 -1.594 1.00 65.75 100 PHE A N 1
ATOM 848 C CA . PHE A 1 100 ? -6.509 3.221 -0.321 1.00 65.75 100 PHE A CA 1
ATOM 849 C C . PHE A 1 100 ? -7.175 3.994 0.826 1.00 65.75 100 PHE A C 1
ATOM 851 O O . PHE A 1 100 ? -7.246 3.466 1.938 1.00 65.75 100 PHE A O 1
ATOM 858 N N . LYS A 1 101 ? -7.701 5.205 0.584 1.00 70.88 101 LYS A N 1
ATOM 859 C CA . LYS A 1 101 ? -8.616 5.848 1.534 1.00 70.88 101 LYS A CA 1
ATOM 860 C C . LYS A 1 101 ? -9.879 4.989 1.594 1.00 70.88 101 LYS A C 1
ATOM 862 O O . LYS A 1 101 ? -10.571 4.814 0.594 1.00 70.88 101 LYS A O 1
ATOM 867 N N . GLY A 1 102 ? -10.154 4.416 2.766 1.00 70.69 102 GLY A N 1
ATOM 868 C CA . GLY A 1 102 ? -11.440 3.771 3.021 1.00 70.69 102 GLY A CA 1
ATOM 869 C C . GLY A 1 102 ? -12.582 4.772 2.838 1.00 70.69 102 GLY A C 1
ATOM 870 O O . GLY A 1 102 ? -12.370 5.985 2.903 1.00 70.69 102 GLY A O 1
ATOM 871 N N . THR A 1 103 ? -13.799 4.274 2.616 1.00 78.62 103 THR A N 1
ATOM 872 C CA . THR A 1 103 ? -14.988 5.130 2.698 1.00 78.62 103 THR A CA 1
ATOM 873 C C . THR A 1 103 ? -15.008 5.828 4.059 1.00 78.62 103 THR A C 1
ATOM 875 O O . THR A 1 103 ? -14.803 5.144 5.067 1.00 78.62 103 THR A O 1
ATOM 878 N N . PRO A 1 104 ? -15.226 7.157 4.103 1.00 81.88 104 PRO A N 1
ATOM 879 C CA . PRO A 1 104 ? -15.317 7.872 5.368 1.00 81.88 104 PRO A CA 1
ATOM 880 C C . PRO A 1 104 ? -16.448 7.269 6.197 1.00 81.88 104 PRO A C 1
ATOM 882 O O . PRO A 1 104 ? -17.483 6.874 5.653 1.00 81.88 104 PRO A O 1
ATOM 885 N N . LEU A 1 105 ? -16.236 7.165 7.505 1.00 86.38 105 LEU A N 1
ATOM 886 C CA . LEU A 1 105 ? -17.225 6.556 8.386 1.00 86.38 105 LEU A CA 1
ATOM 887 C C . LEU A 1 105 ? -18.413 7.515 8.545 1.00 86.38 105 LEU A C 1
ATOM 889 O O . LEU A 1 105 ? -18.235 8.725 8.686 1.00 86.38 105 LEU A O 1
ATOM 893 N N . GLU A 1 106 ? -19.642 6.995 8.548 1.00 88.56 106 GLU A N 1
ATOM 894 C CA . GLU A 1 106 ? -20.849 7.838 8.526 1.00 88.56 106 GLU A CA 1
ATOM 895 C C . GLU A 1 106 ? -20.942 8.815 9.708 1.00 88.56 106 GLU A C 1
ATOM 897 O O . GLU A 1 106 ? -21.514 9.902 9.577 1.00 88.56 106 GLU A O 1
ATOM 902 N N . ASN A 1 107 ? -20.401 8.439 10.869 1.00 87.94 107 ASN A N 1
ATOM 903 C CA . ASN A 1 107 ? -20.428 9.238 12.092 1.00 87.94 107 ASN A CA 1
ATOM 904 C C . ASN A 1 107 ? -19.052 9.787 12.484 1.00 87.94 107 ASN A C 1
ATOM 906 O O . ASN A 1 107 ? -18.865 10.228 13.623 1.00 87.94 1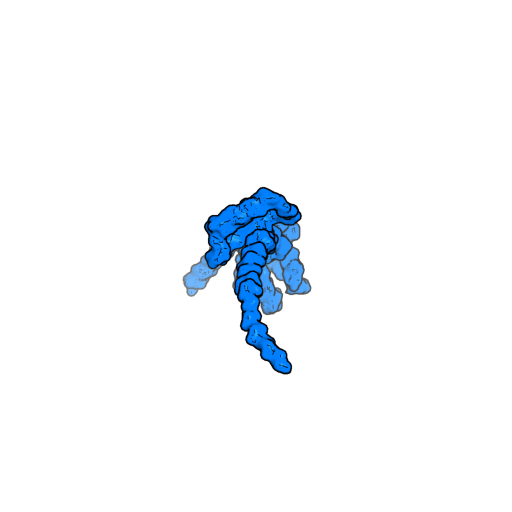07 ASN A O 1
ATOM 910 N N . GLU A 1 108 ? -18.101 9.807 11.552 1.00 87.00 108 GLU A N 1
ATOM 911 C CA . GLU A 1 108 ? -16.797 10.429 11.758 1.00 87.00 108 GLU A CA 1
ATOM 912 C C . GLU A 1 108 ? -16.953 11.924 12.086 1.00 87.00 108 GLU A C 1
ATOM 914 O O . GLU A 1 108 ? -17.631 12.670 11.380 1.00 87.00 108 GLU A O 1
ATOM 919 N N . GLY A 1 109 ? -16.387 12.364 13.215 1.00 85.44 109 GLY A N 1
ATOM 920 C CA . GLY A 1 109 ? -16.428 13.764 13.660 1.00 85.44 109 GLY A CA 1
ATOM 921 C C . GLY A 1 109 ? -17.778 14.277 14.190 1.00 85.44 109 GLY A C 1
ATOM 922 O O . GLY A 1 109 ? -17.849 15.412 14.663 1.00 85.44 109 GLY A O 1
ATOM 923 N N . LYS A 1 110 ? -18.853 13.476 14.167 1.00 90.50 110 LYS A N 1
ATOM 924 C CA . LYS A 1 110 ? -20.149 13.872 14.751 1.00 90.50 110 LYS A CA 1
ATOM 925 C C . LYS A 1 110 ? -20.107 13.819 16.287 1.00 90.50 110 LYS A C 1
ATOM 927 O O . LYS A 1 110 ? -19.445 12.943 16.847 1.00 90.50 110 LYS A O 1
ATOM 932 N N . PRO A 1 111 ? -20.844 14.680 17.013 1.00 92.38 111 PRO A N 1
ATOM 933 C CA . PRO A 1 111 ? -20.951 14.573 18.469 1.00 92.38 111 PRO A CA 1
ATOM 934 C C . PRO A 1 111 ? -21.648 13.267 18.882 1.00 92.38 111 PRO A C 1
ATOM 936 O O . PRO A 1 111 ? -22.430 12.703 18.118 1.00 92.38 111 PRO A O 1
ATOM 939 N N . TRP A 1 112 ? -21.360 12.774 20.088 1.00 91.38 112 TRP A N 1
ATOM 940 C CA . TRP A 1 112 ? -22.011 11.584 20.646 1.00 91.38 112 TRP A CA 1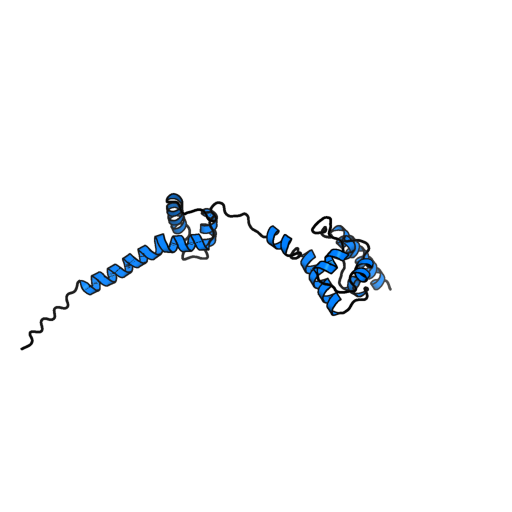
ATOM 941 C C . TRP A 1 112 ? -23.430 11.904 21.109 1.00 91.38 112 TRP A C 1
ATOM 943 O O . TRP A 1 112 ? -23.623 12.823 21.908 1.00 91.38 112 TRP A O 1
ATOM 953 N N . THR A 1 113 ? -24.400 11.121 20.643 1.00 92.81 113 THR A N 1
ATOM 954 C CA . THR A 1 113 ? -25.790 11.190 21.109 1.00 92.81 113 THR A CA 1
ATOM 955 C C . THR A 1 113 ? -26.055 10.177 22.226 1.00 92.81 113 THR A C 1
ATOM 957 O O . THR A 1 113 ? -25.269 9.258 22.462 1.00 92.81 113 THR A O 1
ATOM 960 N N . GLU A 1 114 ? -27.175 10.328 22.936 1.00 91.00 114 GLU A N 1
ATOM 961 C CA . GLU A 1 114 ? -27.586 9.351 23.955 1.00 91.00 114 GLU A CA 1
ATOM 962 C C . GLU A 1 114 ? -27.942 7.984 23.351 1.00 91.00 114 GLU A C 1
ATOM 964 O O . GLU A 1 114 ? -27.784 6.958 24.010 1.00 91.00 114 GLU A O 1
ATOM 969 N N . GLU A 1 115 ? -28.401 7.956 22.098 1.00 92.06 115 GLU A N 1
ATOM 970 C CA . GLU A 1 115 ? -28.680 6.718 21.367 1.00 92.06 115 GLU A CA 1
ATOM 971 C C . GLU A 1 115 ? -27.387 5.967 21.032 1.00 92.06 115 GLU A C 1
ATOM 973 O O . GLU A 1 115 ? -27.320 4.753 21.224 1.00 92.06 115 GLU A O 1
ATOM 978 N N . ASP A 1 116 ? -26.342 6.689 20.615 1.00 89.56 116 ASP A N 1
ATOM 979 C CA . ASP A 1 116 ? -25.017 6.113 20.359 1.00 89.56 116 ASP A CA 1
ATOM 980 C C . ASP A 1 116 ? -24.411 5.513 21.633 1.00 89.56 116 ASP A C 1
ATOM 982 O O . ASP A 1 116 ? -23.826 4.431 21.599 1.00 89.56 116 ASP A O 1
ATOM 986 N N . ASP A 1 117 ? -24.574 6.197 22.771 1.00 90.94 117 ASP A N 1
ATOM 987 C CA . ASP A 1 117 ? -24.092 5.711 24.066 1.00 90.94 117 ASP A CA 1
ATOM 988 C C . ASP A 1 117 ? -24.802 4.409 24.482 1.00 90.94 117 ASP A C 1
ATOM 990 O O . ASP A 1 117 ? -24.151 3.507 25.009 1.00 90.94 117 ASP A O 1
ATOM 994 N N . LYS A 1 118 ? -26.116 4.286 24.239 1.00 92.06 118 LYS A N 1
ATOM 995 C CA . LYS A 1 118 ? -26.874 3.053 24.525 1.00 92.06 118 LYS A CA 1
ATOM 996 C C . LYS A 1 118 ? -26.407 1.898 23.645 1.00 92.06 118 LYS A C 1
ATOM 998 O O . LYS A 1 118 ? -26.066 0.842 24.171 1.00 92.06 118 LYS A O 1
ATOM 1003 N N . LYS A 1 119 ? -26.298 2.134 22.334 1.00 92.12 119 LYS A N 1
ATOM 1004 C CA . LYS A 1 119 ? -25.791 1.141 21.374 1.00 92.12 119 LYS A CA 1
ATOM 1005 C C . LYS A 1 119 ? -24.379 0.680 21.723 1.00 92.12 119 LYS A C 1
ATOM 1007 O O . LYS A 1 119 ? -24.083 -0.504 21.641 1.00 92.12 119 LYS A O 1
ATOM 1012 N N . LEU A 1 120 ? -23.506 1.592 22.155 1.00 91.56 120 LEU A N 1
ATOM 1013 C CA . LEU A 1 120 ? -22.146 1.250 22.574 1.00 91.56 120 LEU A CA 1
ATOM 1014 C C . LEU A 1 120 ? -22.128 0.303 23.781 1.00 91.56 120 LEU A C 1
ATOM 1016 O O . LEU A 1 120 ? -21.292 -0.595 23.825 1.00 91.56 120 LEU A O 1
ATOM 1020 N N . VAL A 1 121 ? -23.029 0.486 24.749 1.00 89.88 121 VAL A N 1
ATOM 1021 C CA . VAL A 1 121 ? -23.137 -0.415 25.908 1.00 89.88 121 VAL A CA 1
ATOM 1022 C C . VAL A 1 121 ? -23.688 -1.777 25.487 1.00 89.88 121 VAL A C 1
ATOM 1024 O O . VAL A 1 121 ? -23.095 -2.789 25.845 1.00 89.88 121 VAL A O 1
ATOM 1027 N N . GLU A 1 122 ? -24.746 -1.806 24.675 1.00 91.06 122 GLU A N 1
ATOM 1028 C CA . GLU A 1 122 ? -25.332 -3.049 24.152 1.00 91.06 122 GLU A CA 1
ATOM 1029 C C . GLU A 1 122 ? -24.302 -3.869 23.359 1.00 91.06 122 GLU A C 1
ATOM 1031 O O . GLU A 1 122 ? -24.108 -5.059 23.603 1.00 91.06 122 GLU A O 1
ATOM 1036 N N . LEU A 1 123 ? -23.568 -3.227 22.447 1.00 89.88 123 LEU A N 1
ATOM 1037 C CA . LEU A 1 123 ? -22.548 -3.902 21.648 1.00 89.88 123 LEU A CA 1
ATOM 1038 C C . LEU A 1 123 ? -21.345 -4.352 22.490 1.00 89.88 123 LEU A C 1
ATOM 1040 O O . LEU A 1 123 ? -20.741 -5.377 22.186 1.00 89.88 123 LEU A O 1
ATOM 1044 N N . ALA A 1 124 ? -20.995 -3.619 23.550 1.00 86.56 124 ALA A N 1
ATOM 1045 C CA . ALA A 1 124 ? -19.927 -3.996 24.476 1.00 86.56 124 ALA A CA 1
ATOM 1046 C C . ALA A 1 124 ? -20.265 -5.227 25.336 1.00 86.56 124 ALA A C 1
ATOM 1048 O O . ALA A 1 124 ? -19.355 -5.869 25.861 1.00 86.56 124 ALA A O 1
ATOM 1049 N N . GLU A 1 125 ? -21.550 -5.544 25.508 1.00 85.75 125 GLU A N 1
ATOM 1050 C CA . GLU A 1 125 ? -21.995 -6.789 26.144 1.00 85.75 125 GLU A CA 1
ATOM 1051 C C . GLU A 1 125 ? -21.933 -7.972 25.168 1.00 85.75 125 GLU A C 1
ATOM 1053 O O . GLU A 1 125 ? -21.588 -9.083 25.569 1.00 85.75 125 GLU A O 1
ATOM 1058 N N . VAL A 1 126 ? -22.229 -7.731 23.885 1.00 86.94 126 VAL A N 1
ATOM 1059 C CA . VAL A 1 126 ? -22.195 -8.751 22.823 1.00 86.94 126 VAL A CA 1
ATOM 1060 C C . VAL A 1 126 ? -20.760 -9.121 22.438 1.00 86.94 126 VAL A C 1
ATOM 1062 O O . VAL A 1 126 ? -20.420 -10.301 22.345 1.00 86.94 126 VAL A O 1
ATOM 1065 N N . TYR A 1 127 ? -19.910 -8.121 22.212 1.00 84.62 127 TYR A N 1
ATOM 1066 C CA . TYR A 1 127 ? -18.499 -8.308 21.898 1.00 84.62 127 TYR A CA 1
ATOM 1067 C C . TYR A 1 127 ? -17.688 -8.205 23.189 1.00 84.62 127 TYR A C 1
ATOM 1069 O O . TYR A 1 127 ? -17.393 -7.100 23.641 1.00 84.62 127 TYR A O 1
ATOM 1077 N N . ASP A 1 128 ? -17.324 -9.346 23.791 1.00 78.00 128 ASP A N 1
ATOM 1078 C CA . ASP A 1 128 ? -16.510 -9.354 25.014 1.00 78.00 128 ASP A CA 1
ATOM 1079 C C . ASP A 1 128 ? -15.219 -8.556 24.805 1.00 78.00 128 ASP A C 1
ATOM 1081 O O . ASP A 1 128 ? -14.339 -8.918 24.020 1.00 78.00 128 ASP A O 1
ATOM 1085 N N . ILE A 1 129 ? -15.101 -7.462 25.557 1.00 73.81 129 ILE A N 1
ATOM 1086 C CA . ILE A 1 129 ? -14.005 -6.503 25.437 1.00 73.81 129 ILE A CA 1
ATOM 1087 C C . ILE A 1 129 ? -12.647 -7.114 25.811 1.00 73.81 129 ILE A C 1
ATOM 1089 O O . ILE A 1 129 ? -11.600 -6.597 25.420 1.00 73.81 129 ILE A O 1
ATOM 1093 N N . ASN A 1 130 ? -12.647 -8.228 26.546 1.00 77.69 130 ASN A N 1
ATOM 1094 C CA . ASN A 1 130 ? -11.429 -8.920 26.957 1.00 77.69 130 ASN A CA 1
ATOM 1095 C C . ASN A 1 130 ? -10.973 -9.992 25.955 1.00 77.69 130 ASN A C 1
ATOM 1097 O O . ASN A 1 130 ? -9.933 -10.617 26.178 1.00 77.69 130 ASN A O 1
ATOM 1101 N N . PHE A 1 131 ? -11.718 -10.215 24.867 1.00 78.06 131 PHE A N 1
ATOM 1102 C CA . PHE A 1 131 ? -11.415 -11.240 23.876 1.00 78.06 131 PHE A CA 1
ATOM 1103 C C . PHE A 1 131 ? -11.097 -10.630 22.501 1.00 78.06 131 PHE A C 1
ATOM 1105 O O . PHE A 1 131 ? -11.961 -10.089 21.815 1.00 78.06 131 PHE A O 1
ATOM 1112 N N . GLY A 1 132 ? -9.841 -10.765 22.062 1.00 81.12 132 GLY A N 1
ATOM 1113 C CA . GLY A 1 132 ? -9.389 -10.306 20.743 1.00 81.12 132 GLY A CA 1
ATOM 1114 C C . GLY A 1 132 ? -9.278 -8.780 20.617 1.00 81.12 132 GLY A C 1
ATOM 1115 O O . GLY A 1 132 ? -8.862 -8.106 21.557 1.00 81.12 132 GLY A O 1
ATOM 1116 N N . ASP A 1 133 ? -9.620 -8.248 19.435 1.00 83.88 133 ASP A N 1
ATOM 1117 C CA . ASP A 1 133 ? -9.713 -6.802 19.167 1.00 83.88 133 ASP A CA 1
ATOM 1118 C C . ASP A 1 133 ? -11.174 -6.396 18.860 1.00 83.88 133 ASP A C 1
ATOM 1120 O O . ASP A 1 133 ? -11.556 -6.227 17.698 1.00 83.88 133 ASP A O 1
ATOM 1124 N N . PRO A 1 134 ? -12.022 -6.272 19.896 1.00 87.19 134 PRO A N 1
ATOM 1125 C CA . PRO A 1 134 ? -13.459 -6.030 19.749 1.00 87.19 134 PRO A CA 1
ATOM 1126 C C . PRO A 1 134 ? -13.762 -4.621 19.231 1.00 87.19 134 PRO A C 1
ATOM 1128 O O . PRO A 1 134 ? -14.835 -4.354 18.692 1.00 87.19 134 PRO A O 1
ATOM 1131 N N . TRP A 1 135 ? -12.787 -3.719 19.337 1.00 89.56 135 TRP A N 1
ATOM 1132 C CA . TRP A 1 135 ? -12.903 -2.332 18.914 1.00 89.56 135 TRP A CA 1
ATOM 1133 C C . TRP A 1 135 ? -13.084 -2.185 17.412 1.00 89.56 135 TRP A C 1
ATOM 1135 O O . TRP A 1 135 ? -13.710 -1.223 16.990 1.00 89.56 135 TRP A O 1
ATOM 1145 N N . ILE A 1 136 ? -12.580 -3.130 16.614 1.00 87.56 136 ILE A N 1
ATOM 1146 C CA . ILE A 1 136 ? -12.778 -3.126 15.162 1.00 87.56 136 ILE A CA 1
ATOM 1147 C C . ILE A 1 136 ? -14.272 -3.272 14.851 1.00 87.56 136 ILE A C 1
ATOM 1149 O O . ILE A 1 136 ? -14.831 -2.448 14.129 1.00 87.56 136 ILE A O 1
ATOM 1153 N N . TYR A 1 137 ? -14.940 -4.245 15.471 1.00 88.31 137 TYR A N 1
ATOM 1154 C CA . TYR A 1 137 ? -16.373 -4.479 15.277 1.00 88.31 137 TYR A CA 1
ATOM 1155 C C . TYR A 1 137 ? -17.215 -3.340 15.851 1.00 88.31 137 TYR A C 1
ATOM 1157 O O . TYR A 1 137 ? -18.104 -2.838 15.173 1.00 88.31 137 TYR A O 1
ATOM 1165 N N . LEU A 1 138 ? -16.877 -2.851 17.048 1.00 90.38 138 LEU A N 1
ATOM 1166 C CA . LEU A 1 138 ? -17.563 -1.704 17.649 1.00 90.38 138 LEU A CA 1
ATOM 1167 C C . LEU A 1 138 ? -17.426 -0.436 16.797 1.00 90.38 138 LEU A C 1
ATOM 1169 O O . LEU A 1 138 ? -18.396 0.297 16.621 1.00 90.38 138 LEU A O 1
ATOM 1173 N N . SER A 1 139 ? -16.233 -0.181 16.253 1.00 91.06 139 SER A N 1
ATOM 1174 C CA . SER A 1 139 ? -15.981 0.963 15.368 1.00 91.06 139 SER A CA 1
ATOM 1175 C C . SER A 1 139 ? -16.777 0.874 14.070 1.00 91.06 139 SER A C 1
ATOM 1177 O O . SER A 1 139 ? -17.310 1.880 13.605 1.00 91.06 139 SER A O 1
ATOM 1179 N N . TRP A 1 140 ? -16.920 -0.339 13.532 1.00 89.06 140 TRP A N 1
ATOM 1180 C CA . TRP A 1 140 ? -17.690 -0.601 12.327 1.00 89.06 140 TRP A CA 1
ATOM 1181 C C . TRP A 1 140 ? -19.197 -0.443 12.555 1.00 89.06 140 TRP A C 1
ATOM 1183 O O . TRP A 1 140 ? -19.847 0.293 11.823 1.00 89.06 140 TRP A O 1
ATOM 1193 N N . GLU A 1 141 ? -19.758 -1.055 13.597 1.00 90.38 141 GLU A N 1
ATOM 1194 C CA . GLU A 1 141 ? -21.198 -0.972 13.896 1.00 90.38 141 GLU A CA 1
ATOM 1195 C C . GLU A 1 141 ? -21.639 0.456 14.256 1.00 90.38 141 GLU A C 1
ATOM 1197 O O . GLU A 1 141 ? -22.715 0.907 13.869 1.00 90.38 141 GLU A O 1
ATOM 1202 N N . LEU A 1 142 ? -20.790 1.210 14.962 1.00 91.19 142 LEU A N 1
ATOM 1203 C CA . LEU A 1 142 ? -21.071 2.607 15.310 1.00 91.19 142 LEU A CA 1
ATOM 1204 C C . LEU A 1 142 ? -20.715 3.589 14.186 1.00 91.19 142 LEU A C 1
ATOM 1206 O O . LEU A 1 142 ? -21.051 4.773 14.292 1.00 91.19 142 LEU A O 1
ATOM 1210 N N . GLN A 1 143 ? -20.038 3.115 13.133 1.00 92.88 143 GLN A N 1
ATOM 1211 C CA . GLN A 1 143 ? -19.503 3.934 12.043 1.00 92.88 143 GLN A CA 1
ATOM 1212 C C . GLN A 1 143 ? -18.691 5.125 12.580 1.00 92.88 143 GLN A C 1
ATOM 1214 O O . GLN A 1 143 ? -18.873 6.270 12.165 1.00 92.88 143 GLN A O 1
ATOM 1219 N N . ARG A 1 144 ? -17.819 4.869 13.561 1.00 92.06 144 ARG A N 1
ATOM 1220 C CA . ARG A 1 144 ? -16.986 5.876 14.240 1.00 92.06 144 ARG A CA 1
ATOM 1221 C C . ARG A 1 144 ? -15.541 5.402 14.312 1.00 92.06 144 ARG A C 1
ATOM 1223 O O . ARG A 1 144 ? -15.310 4.196 14.388 1.00 92.06 144 ARG A O 1
ATOM 1230 N N . PRO A 1 145 ? -14.555 6.313 14.321 1.00 91.06 145 PRO A N 1
ATOM 1231 C CA . PRO A 1 145 ? -13.161 5.914 14.389 1.00 91.06 145 PRO A CA 1
ATOM 1232 C C . PRO A 1 145 ? -12.886 5.168 15.697 1.00 91.06 145 PRO A C 1
ATOM 1234 O O . PRO A 1 145 ? -13.421 5.484 16.763 1.00 91.06 145 PRO A O 1
ATOM 1237 N N . ARG A 1 146 ? -12.026 4.153 15.602 1.00 90.69 146 ARG A N 1
ATOM 1238 C CA . ARG A 1 146 ? -11.702 3.238 16.702 1.00 90.69 146 ARG A CA 1
ATOM 1239 C C . ARG A 1 146 ? -11.296 3.970 17.984 1.00 90.69 146 ARG A C 1
ATOM 1241 O O . ARG A 1 146 ? -11.734 3.596 19.070 1.00 90.69 146 ARG A O 1
ATOM 1248 N N . GLU A 1 147 ? -10.462 4.996 17.859 1.00 91.06 147 GLU A N 1
ATOM 1249 C CA . GLU A 1 147 ? -9.946 5.769 18.994 1.00 91.06 147 GLU A CA 1
ATOM 1250 C C . GLU A 1 147 ? -11.070 6.478 19.761 1.00 91.06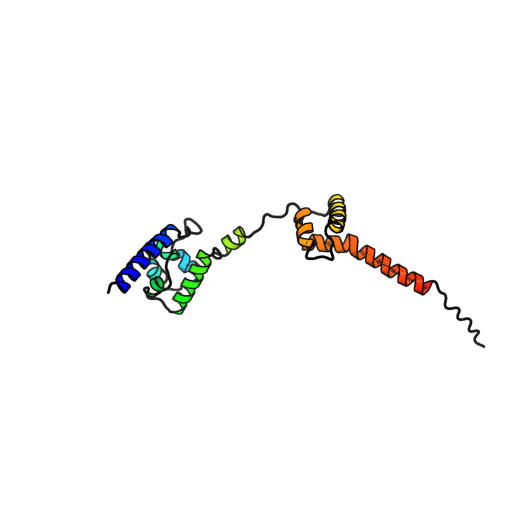 147 GLU A C 1
ATOM 1252 O O . GLU A 1 147 ? -11.114 6.417 20.992 1.00 91.06 147 GLU A O 1
ATOM 1257 N N . ASP A 1 148 ? -12.035 7.063 19.046 1.00 93.06 148 ASP A N 1
ATOM 1258 C CA . ASP A 1 148 ? -13.187 7.735 19.652 1.00 93.06 148 ASP A CA 1
ATOM 1259 C C . ASP A 1 148 ? -14.069 6.757 20.426 1.00 93.06 148 ASP A C 1
ATOM 1261 O O . ASP A 1 148 ? -14.503 7.058 21.541 1.00 93.06 148 ASP A O 1
ATOM 1265 N N . VAL A 1 149 ? -14.313 5.571 19.862 1.00 91.94 149 VAL A N 1
ATOM 1266 C CA . VAL A 1 149 ? -15.120 4.519 20.499 1.00 91.94 149 VAL A CA 1
ATOM 1267 C C . VAL A 1 149 ? -14.455 4.019 21.782 1.00 91.94 149 VAL A C 1
ATOM 1269 O O . VAL A 1 149 ? -15.119 3.922 22.817 1.00 91.94 149 VAL A O 1
ATOM 1272 N N . ILE A 1 150 ? -13.140 3.770 21.752 1.00 92.00 150 ILE A N 1
ATOM 1273 C CA . ILE A 1 150 ? -12.367 3.358 22.935 1.00 92.00 150 ILE A CA 1
ATOM 1274 C C . ILE A 1 150 ? -12.456 4.427 24.025 1.00 92.00 150 ILE A C 1
ATOM 1276 O O . ILE A 1 150 ? -12.786 4.123 25.176 1.00 92.00 150 ILE A O 1
ATOM 1280 N N . ASN A 1 151 ? -12.197 5.686 23.668 1.00 92.69 151 ASN A N 1
ATOM 1281 C CA . ASN A 1 151 ? -12.242 6.800 24.608 1.00 92.69 151 ASN A CA 1
ATOM 1282 C C . ASN A 1 151 ? -13.631 6.926 25.237 1.00 92.69 151 ASN A C 1
ATOM 1284 O O . ASN A 1 151 ? -13.759 7.019 26.463 1.00 92.69 151 ASN A O 1
ATOM 1288 N N . ARG A 1 152 ? -14.687 6.852 24.420 1.00 92.50 152 ARG A N 1
ATOM 1289 C CA . ARG A 1 152 ? -16.060 6.937 24.914 1.00 92.50 152 ARG A CA 1
ATOM 1290 C C . ARG A 1 152 ? -16.394 5.787 25.857 1.00 92.50 152 ARG A C 1
ATOM 1292 O O . ARG A 1 152 ? -16.879 6.044 26.962 1.00 92.50 152 ARG A O 1
ATOM 1299 N N . TYR A 1 153 ? -16.056 4.555 25.489 1.00 90.88 153 TYR A N 1
ATOM 1300 C CA . TYR A 1 153 ? -16.267 3.388 26.340 1.00 90.88 153 TYR A CA 1
ATOM 1301 C C . TYR A 1 153 ? -15.548 3.510 27.692 1.00 90.88 153 TYR A C 1
ATOM 1303 O O . TYR A 1 153 ? -16.141 3.248 28.743 1.00 90.88 153 TYR A O 1
ATOM 1311 N N . MET A 1 154 ? -14.295 3.973 27.698 1.00 89.94 154 MET A N 1
ATOM 1312 C CA . MET A 1 154 ? -13.541 4.184 28.937 1.00 89.94 154 MET A CA 1
ATOM 1313 C C . MET A 1 154 ? -14.249 5.174 29.867 1.00 89.94 154 MET A C 1
ATOM 1315 O O . MET A 1 154 ? -14.397 4.900 31.062 1.00 89.94 154 MET A O 1
ATOM 1319 N N . THR A 1 155 ? -14.756 6.283 29.316 1.00 90.38 155 THR A N 1
ATOM 1320 C CA . THR A 1 155 ? -15.480 7.290 30.105 1.00 90.38 155 THR A CA 1
ATOM 1321 C C . THR A 1 155 ? -16.819 6.805 30.654 1.00 90.38 155 THR A C 1
ATOM 1323 O O . THR A 1 155 ? -17.152 7.129 31.794 1.00 90.38 155 THR A O 1
ATOM 1326 N N . LYS A 1 156 ? -17.581 6.032 29.873 1.00 88.06 156 LYS A N 1
ATOM 1327 C CA . LYS A 1 156 ? -18.955 5.636 30.212 1.00 88.06 156 LYS A CA 1
ATOM 1328 C C . LYS A 1 156 ? -19.046 4.344 31.015 1.00 88.06 156 LYS A C 1
ATOM 1330 O O . LYS A 1 156 ? -19.934 4.233 31.851 1.00 88.06 156 LYS A O 1
ATOM 1335 N N . VAL A 1 157 ? -18.137 3.396 30.794 1.00 85.19 157 VAL A N 1
ATOM 1336 C CA . VAL A 1 157 ? -18.231 2.046 31.372 1.00 85.19 157 VAL A CA 1
ATOM 1337 C C . VAL A 1 157 ? -17.117 1.789 32.386 1.00 85.19 157 VAL A C 1
ATOM 1339 O O . VAL A 1 157 ? -17.395 1.541 33.560 1.00 85.19 157 VAL A O 1
ATOM 1342 N N . LYS A 1 158 ? -15.842 1.900 31.986 1.00 84.50 158 LYS A N 1
ATOM 1343 C CA . LYS A 1 158 ? -14.715 1.509 32.857 1.00 84.50 158 LYS A CA 1
ATOM 1344 C C . LYS A 1 158 ? -14.486 2.470 34.020 1.00 84.50 158 LYS A C 1
ATOM 1346 O O . LYS A 1 158 ? -14.294 2.011 35.146 1.00 84.50 158 LYS A O 1
ATOM 1351 N N . PHE A 1 159 ? -14.503 3.786 33.797 1.00 87.88 159 PHE A N 1
ATOM 1352 C CA . PHE A 1 159 ? -14.271 4.743 34.887 1.00 87.88 159 PHE A CA 1
ATOM 1353 C C . PHE A 1 159 ? -15.343 4.672 35.988 1.00 87.88 159 PHE A C 1
ATOM 1355 O O . PHE A 1 159 ? -14.957 4.654 37.161 1.00 87.88 159 PHE A O 1
ATOM 1362 N N . PRO A 1 160 ? -16.653 4.571 35.685 1.00 85.06 160 PRO A N 1
ATOM 1363 C CA . PRO A 1 160 ? -17.668 4.363 36.718 1.00 85.06 160 PRO A CA 1
ATOM 1364 C C . PRO A 1 160 ? -17.492 3.050 37.492 1.00 85.06 160 PRO A C 1
ATOM 1366 O O . PRO A 1 160 ? -17.527 3.073 38.722 1.00 85.06 160 PRO A O 1
ATOM 1369 N N . GLN A 1 161 ? -17.211 1.934 36.809 1.00 81.94 161 GLN A N 1
ATOM 1370 C CA . GLN A 1 161 ? -16.947 0.641 37.461 1.00 81.94 161 GLN A CA 1
ATOM 1371 C C . GLN A 1 161 ? -15.758 0.718 38.432 1.00 81.94 161 GLN A C 1
ATOM 1373 O O . GLN A 1 161 ? -15.847 0.262 39.571 1.00 81.94 161 GLN A O 1
ATOM 1378 N N . GLN A 1 162 ? -14.660 1.359 38.020 1.00 79.56 162 GLN A N 1
ATOM 1379 C CA . GLN A 1 162 ? -13.480 1.539 38.871 1.00 79.56 162 GLN A CA 1
ATOM 1380 C C . GLN A 1 162 ? -13.729 2.462 40.071 1.00 79.56 162 GLN A C 1
ATOM 1382 O O . GLN A 1 162 ? -13.110 2.285 41.123 1.00 79.56 162 GLN A O 1
ATOM 1387 N N . ARG A 1 163 ? -14.595 3.474 39.927 1.00 76.19 163 ARG A N 1
ATOM 1388 C CA . ARG A 1 163 ? -14.984 4.347 41.045 1.00 76.19 163 ARG A CA 1
ATOM 1389 C C . ARG A 1 163 ? -15.745 3.555 42.104 1.00 76.19 163 ARG A C 1
ATOM 1391 O O . ARG A 1 163 ? -15.388 3.644 43.275 1.00 76.19 163 ARG A O 1
ATOM 1398 N N . LEU A 1 164 ? -16.716 2.738 41.693 1.00 72.38 164 LEU A N 1
ATOM 1399 C CA . LEU A 1 164 ? -17.493 1.888 42.600 1.00 72.38 164 LEU A CA 1
ATOM 1400 C C . LEU A 1 164 ? -16.592 0.909 43.369 1.00 72.38 164 LEU A C 1
ATOM 1402 O O . LEU A 1 164 ? -16.606 0.902 44.599 1.00 72.38 164 LEU A O 1
ATOM 1406 N N . SER A 1 165 ? -15.713 0.182 42.673 1.00 67.12 165 SER A N 1
ATOM 1407 C CA . SER A 1 165 ? -14.834 -0.812 43.309 1.00 67.12 165 SER A CA 1
ATOM 1408 C C . SER A 1 165 ? -13.837 -0.204 44.307 1.00 67.12 165 SER A C 1
ATOM 1410 O O . SER A 1 165 ? -13.508 -0.812 45.326 1.00 67.12 165 SER A O 1
ATOM 1412 N N . LYS A 1 166 ? -13.316 1.001 44.030 1.00 60.03 166 LYS A N 1
ATOM 1413 C CA . LYS A 1 166 ? -12.366 1.684 44.928 1.00 60.03 166 LYS A CA 1
ATOM 1414 C C . LYS A 1 166 ? -13.056 2.269 46.162 1.00 60.03 166 LYS A C 1
ATOM 1416 O O . LYS A 1 166 ? -12.458 2.272 47.238 1.00 60.03 166 LYS A O 1
ATOM 1421 N N . CYS A 1 167 ? -14.296 2.741 46.030 1.00 57.16 167 CYS A N 1
ATOM 1422 C CA . CYS A 1 167 ? -15.060 3.289 47.149 1.00 57.16 167 CYS A CA 1
ATOM 1423 C C . CYS A 1 167 ? -15.459 2.212 48.172 1.00 57.16 167 CYS A C 1
ATOM 1425 O O . CYS A 1 167 ? -15.393 2.477 49.371 1.00 57.16 167 CYS A O 1
ATOM 1427 N N . GLU A 1 168 ? -15.768 0.985 47.746 1.00 52.56 168 GLU A N 1
ATOM 1428 C CA . GLU A 1 168 ? -16.083 -0.121 48.670 1.00 52.56 168 GLU A CA 1
ATOM 1429 C C . GLU A 1 168 ? -14.893 -0.501 49.575 1.00 52.56 168 GLU A C 1
ATOM 1431 O O . GLU A 1 168 ? -15.052 -0.701 50.784 1.00 52.56 168 GLU A O 1
ATOM 1436 N N . LEU A 1 169 ? -13.668 -0.503 49.034 1.00 52.72 169 LEU A N 1
ATOM 1437 C CA . LEU A 1 169 ? -12.432 -0.698 49.811 1.00 52.72 169 LEU A CA 1
ATOM 1438 C C . LEU A 1 169 ? -12.164 0.444 50.811 1.00 52.72 169 LEU A C 1
ATOM 1440 O O . LEU A 1 169 ? -11.590 0.214 51.878 1.00 52.72 169 LEU A O 1
ATOM 1444 N N . ALA A 1 170 ? -12.570 1.674 50.483 1.00 50.38 170 ALA A N 1
ATOM 1445 C CA . ALA A 1 170 ? -12.387 2.843 51.344 1.00 50.38 170 ALA A CA 1
ATOM 1446 C C . ALA A 1 170 ? -13.409 2.895 52.497 1.00 50.38 170 ALA A C 1
ATOM 1448 O O . ALA A 1 170 ? -13.054 3.253 53.624 1.00 50.38 170 ALA A O 1
ATOM 1449 N N . ILE A 1 171 ? -14.656 2.484 52.251 1.00 52.03 171 ILE A N 1
ATOM 1450 C CA . ILE A 1 171 ? -15.716 2.447 53.271 1.00 52.03 171 ILE A CA 1
ATOM 1451 C C . ILE A 1 171 ? -15.451 1.310 54.271 1.00 52.03 171 ILE A C 1
ATOM 1453 O O . ILE A 1 171 ? -15.541 1.505 55.480 1.00 52.03 171 ILE A O 1
ATOM 1457 N N . THR A 1 172 ? -15.019 0.138 53.802 1.00 52.41 172 THR A N 1
ATOM 1458 C CA . THR A 1 172 ? -14.748 -1.018 54.679 1.00 52.41 172 THR A CA 1
ATOM 1459 C C . THR A 1 172 ? -13.511 -0.846 55.569 1.00 52.41 172 THR A C 1
ATOM 1461 O O . THR A 1 172 ? -13.506 -1.339 56.698 1.00 52.41 172 THR A O 1
ATOM 1464 N N . LYS A 1 173 ? -12.485 -0.100 55.130 1.00 51.56 173 LYS A N 1
ATOM 1465 C CA . LYS A 1 173 ? -11.322 0.240 55.977 1.00 51.56 173 LYS A CA 1
ATOM 1466 C C . LYS A 1 173 ? -11.590 1.354 56.993 1.00 51.56 173 LYS A C 1
ATOM 1468 O O . LYS A 1 173 ? -10.915 1.385 58.016 1.00 51.56 173 LYS A O 1
ATOM 1473 N N . SER A 1 174 ? -12.548 2.244 56.734 1.00 52.47 174 SER A N 1
ATOM 1474 C CA . SER A 1 174 ? -12.903 3.350 57.640 1.00 52.47 174 SER A CA 1
ATOM 1475 C C . SER A 1 174 ? -14.055 3.017 58.602 1.00 52.47 174 SER A C 1
ATOM 1477 O O . SER A 1 174 ? -14.166 3.646 59.650 1.00 52.47 174 SER A O 1
ATOM 1479 N N . ALA A 1 175 ? -14.868 1.993 58.311 1.00 53.06 175 ALA A N 1
ATOM 1480 C CA . ALA A 1 175 ? -16.008 1.589 59.144 1.00 53.06 175 ALA A CA 1
ATOM 1481 C C . ALA A 1 175 ? -15.652 0.747 60.387 1.00 53.06 175 ALA A C 1
ATOM 1483 O O . ALA A 1 175 ? -16.517 0.515 61.231 1.00 53.06 175 ALA A O 1
ATOM 1484 N N . ARG A 1 176 ? -14.399 0.296 60.548 1.00 51.47 176 ARG A N 1
ATOM 1485 C CA . ARG A 1 176 ? -13.907 -0.172 61.854 1.00 51.47 176 ARG A CA 1
ATOM 1486 C C . ARG A 1 176 ? -13.207 0.995 62.546 1.00 51.47 176 ARG A C 1
ATOM 1488 O O . ARG A 1 176 ? -12.034 1.225 62.248 1.00 51.47 176 ARG A O 1
ATOM 1495 N N . PRO A 1 177 ? -13.852 1.706 63.491 1.00 55.12 177 PRO A N 1
ATOM 1496 C CA . PRO A 1 177 ? -13.083 2.503 64.426 1.00 55.12 177 PRO A CA 1
ATOM 1497 C C . PRO A 1 177 ? -12.140 1.531 65.136 1.00 55.12 177 PRO A C 1
ATOM 1499 O O . PRO A 1 177 ? -12.580 0.577 65.781 1.00 55.12 177 PRO A O 1
ATOM 1502 N N . LEU A 1 178 ? -10.831 1.723 64.970 1.00 58.03 178 LEU A N 1
ATOM 1503 C CA . LEU A 1 178 ? -9.862 1.118 65.870 1.00 58.03 178 LEU A CA 1
ATOM 1504 C C . LEU A 1 178 ? -10.258 1.605 67.265 1.00 58.03 178 LEU A C 1
ATOM 1506 O O . LEU A 1 178 ? -10.065 2.775 67.585 1.00 58.03 178 LEU A O 1
ATOM 1510 N N . MET A 1 179 ? -10.873 0.729 68.062 1.00 49.94 179 MET A N 1
ATOM 1511 C CA . MET A 1 179 ? -11.099 0.921 69.492 1.00 49.94 179 MET A CA 1
ATOM 1512 C C . MET A 1 179 ? -9.726 1.044 70.166 1.00 49.94 179 MET A C 1
ATOM 1514 O O . MET A 1 179 ? -9.217 0.107 70.772 1.00 49.94 179 MET A O 1
ATOM 1518 N N . MET A 1 180 ? -9.080 2.200 70.027 1.00 53.00 180 MET A N 1
ATOM 1519 C CA . MET A 1 180 ? -7.924 2.581 70.820 1.00 53.00 180 MET A CA 1
ATOM 1520 C C . MET A 1 180 ? -8.438 3.098 72.159 1.00 53.00 180 MET A C 1
ATOM 1522 O O . MET A 1 180 ? -8.371 4.283 72.467 1.00 53.00 180 MET A O 1
ATOM 1526 N N . SER A 1 181 ? -8.936 2.187 72.993 1.00 53.81 181 SER A N 1
ATOM 1527 C CA . SER A 1 181 ? -9.032 2.433 74.428 1.00 53.81 181 SER A CA 1
ATOM 1528 C C . SER A 1 181 ? -7.625 2.346 75.031 1.00 53.81 181 SER A C 1
ATOM 1530 O O . SER A 1 181 ? -7.279 1.381 75.710 1.00 53.81 181 SER A O 1
ATOM 1532 N N . ARG A 1 182 ? -6.778 3.342 74.767 1.00 53.06 182 ARG A N 1
ATOM 1533 C CA . ARG A 1 182 ? -5.622 3.627 75.620 1.00 53.06 182 ARG A CA 1
ATOM 1534 C C . ARG A 1 182 ? -5.958 4.874 76.423 1.00 53.06 182 ARG A C 1
ATOM 1536 O O . ARG A 1 182 ? -5.859 5.987 75.923 1.00 53.06 182 ARG A O 1
ATOM 1543 N N . ARG A 1 183 ? -6.393 4.666 77.670 1.00 53.06 183 ARG A N 1
ATOM 1544 C CA . ARG A 1 183 ? -6.279 5.693 78.709 1.00 53.06 183 ARG A CA 1
ATOM 1545 C C . ARG A 1 183 ? -4.784 5.926 78.908 1.00 53.06 183 ARG A C 1
ATOM 1547 O O . ARG A 1 183 ? -4.085 4.997 79.307 1.00 53.06 183 ARG A O 1
ATOM 1554 N N . PHE A 1 184 ? -4.304 7.113 78.570 1.00 52.25 184 PHE A N 1
ATOM 1555 C CA . PHE A 1 184 ? -2.984 7.555 79.000 1.00 52.25 184 PHE A CA 1
ATOM 1556 C C . PHE A 1 184 ? -3.117 8.104 80.433 1.00 52.25 184 PHE A C 1
ATOM 1558 O O . PHE A 1 184 ? -4.038 8.896 80.654 1.00 52.25 184 PHE A O 1
ATOM 1565 N N . PRO A 1 185 ? -2.307 7.635 81.403 1.00 55.66 185 PRO A N 1
ATOM 1566 C CA . PRO A 1 185 ? -2.115 8.333 82.671 1.00 55.66 185 PRO A CA 1
ATOM 1567 C C . PRO A 1 185 ? -1.336 9.639 82.477 1.00 55.66 185 PRO A C 1
ATOM 1569 O O . PRO A 1 185 ? -0.554 9.723 81.499 1.00 55.66 185 PRO A O 1
#